Protein AF-A0A7S3Y6M9-F1 (afdb_monomer_lite)

Structure (mmCIF, N/CA/C/O backbone):
data_AF-A0A7S3Y6M9-F1
#
_entry.id   AF-A0A7S3Y6M9-F1
#
loop_
_atom_site.group_PDB
_atom_site.id
_atom_site.type_symbol
_atom_site.label_atom_id
_atom_site.label_alt_id
_atom_site.label_comp_id
_atom_site.label_asym_id
_atom_site.label_entity_id
_atom_site.label_seq_id
_atom_site.pdbx_PDB_ins_code
_atom_site.Cartn_x
_atom_site.Cartn_y
_atom_site.Cartn_z
_atom_site.occupancy
_atom_site.B_iso_or_equiv
_atom_site.auth_seq_id
_atom_site.auth_comp_id
_atom_site.auth_asym_id
_atom_site.auth_atom_id
_atom_site.pdbx_PDB_model_num
ATOM 1 N N . MET A 1 1 ? 12.010 17.326 -35.005 1.00 45.06 1 MET A N 1
ATOM 2 C CA . MET A 1 1 ? 12.653 18.635 -34.754 1.00 45.06 1 MET A CA 1
ATOM 3 C C . MET A 1 1 ? 14.139 18.377 -34.538 1.00 45.06 1 MET A C 1
ATOM 5 O O . MET A 1 1 ? 14.438 17.419 -33.839 1.00 45.06 1 MET A O 1
ATOM 9 N N . ASN A 1 2 ? 15.043 19.103 -35.203 1.00 47.28 2 ASN A N 1
ATOM 10 C CA . ASN A 1 2 ? 16.482 18.792 -35.213 1.00 47.28 2 ASN A CA 1
ATOM 11 C C . ASN A 1 2 ? 17.254 19.880 -34.441 1.00 47.28 2 ASN A C 1
ATOM 13 O O . ASN A 1 2 ? 17.170 21.046 -34.828 1.00 47.28 2 ASN A O 1
ATOM 17 N N . ILE A 1 3 ? 17.939 19.515 -33.352 1.00 54.50 3 ILE A N 1
ATOM 18 C CA . ILE A 1 3 ? 18.780 20.424 -32.548 1.00 54.50 3 ILE A CA 1
ATOM 19 C C . ILE A 1 3 ? 20.185 20.397 -33.162 1.00 54.50 3 ILE A C 1
ATOM 21 O O . ILE A 1 3 ? 20.736 19.317 -33.368 1.00 54.50 3 ILE A O 1
ATOM 25 N N . LYS A 1 4 ? 20.739 21.560 -33.519 1.00 52.56 4 LYS A N 1
ATOM 26 C CA . LYS A 1 4 ? 22.079 21.661 -34.126 1.00 52.56 4 LYS A CA 1
ATOM 27 C C . LYS A 1 4 ? 23.159 21.527 -33.041 1.00 52.56 4 LYS A C 1
ATOM 29 O O . LYS A 1 4 ? 22.960 22.018 -31.938 1.00 52.56 4 LYS A O 1
ATOM 34 N N . ASP A 1 5 ? 24.273 20.869 -33.371 1.00 60.62 5 ASP A N 1
ATOM 35 C CA . ASP A 1 5 ? 25.485 20.743 -32.536 1.00 60.62 5 ASP A CA 1
ATOM 36 C C . ASP A 1 5 ? 25.308 20.043 -31.167 1.00 60.62 5 ASP A C 1
ATOM 38 O O . ASP A 1 5 ? 26.038 20.323 -30.218 1.00 60.62 5 ASP A O 1
ATOM 42 N N . ALA A 1 6 ? 24.349 19.117 -31.053 1.00 58.84 6 ALA A N 1
ATOM 43 C CA . ALA A 1 6 ? 24.121 18.327 -29.840 1.00 58.84 6 ALA A CA 1
ATOM 44 C C . ALA A 1 6 ? 24.931 17.017 -29.838 1.00 58.84 6 ALA A C 1
ATOM 46 O O . ALA A 1 6 ? 24.985 16.318 -30.851 1.00 58.84 6 ALA A O 1
ATOM 47 N N . GLU A 1 7 ? 25.503 16.646 -28.688 1.00 61.22 7 GLU A N 1
ATOM 48 C CA . GLU A 1 7 ? 26.075 15.307 -28.495 1.00 61.22 7 GLU A CA 1
ATOM 49 C C . GLU A 1 7 ? 24.950 14.283 -28.263 1.00 61.22 7 GLU A C 1
ATOM 51 O O . GLU A 1 7 ? 24.027 14.504 -27.468 1.00 61.22 7 GLU A O 1
ATOM 56 N N . ASP A 1 8 ? 25.016 13.148 -28.961 1.00 57.03 8 ASP A N 1
ATOM 57 C CA . ASP A 1 8 ? 24.064 12.054 -28.782 1.00 57.03 8 ASP A CA 1
ATOM 58 C C . ASP A 1 8 ? 24.411 11.270 -27.511 1.00 57.03 8 ASP A C 1
ATOM 60 O O . ASP A 1 8 ? 25.454 10.619 -27.413 1.00 57.03 8 ASP A O 1
ATOM 64 N N . ALA A 1 9 ? 23.508 11.299 -26.532 1.00 54.50 9 ALA A N 1
ATOM 65 C CA . ALA A 1 9 ? 23.639 10.524 -25.308 1.00 54.50 9 ALA A CA 1
ATOM 66 C C . ALA A 1 9 ? 22.677 9.333 -25.352 1.00 54.50 9 ALA A C 1
ATOM 68 O O . ALA A 1 9 ? 21.455 9.483 -25.437 1.00 54.50 9 ALA A O 1
ATOM 69 N N . THR A 1 10 ? 23.221 8.119 -25.260 1.00 52.16 10 THR A N 1
ATOM 70 C CA . THR A 1 10 ? 22.390 6.919 -25.120 1.00 52.16 10 THR A CA 1
ATOM 71 C C . THR A 1 10 ? 21.986 6.767 -23.654 1.00 52.16 10 THR A C 1
ATOM 73 O O . THR A 1 10 ? 22.845 6.708 -22.770 1.00 52.16 10 THR A O 1
ATOM 76 N N . LEU A 1 11 ? 20.682 6.668 -23.385 1.00 50.72 11 LEU A N 1
ATOM 77 C CA . LEU A 1 11 ? 20.145 6.363 -22.055 1.00 50.72 11 LEU A CA 1
ATOM 78 C C . LEU A 1 11 ? 20.497 4.917 -21.682 1.00 50.72 11 LEU A C 1
ATOM 80 O O . LEU A 1 11 ? 19.723 3.991 -21.901 1.00 50.72 11 LEU A O 1
ATOM 84 N N . THR A 1 12 ? 21.705 4.699 -21.168 1.00 43.59 12 THR A N 1
ATOM 85 C CA . THR A 1 12 ? 22.232 3.347 -20.928 1.00 43.59 12 THR A CA 1
ATOM 86 C C . THR A 1 12 ? 22.029 2.836 -19.506 1.00 43.59 12 THR A C 1
ATOM 88 O O . THR A 1 12 ? 22.311 1.664 -19.277 1.00 43.59 12 THR A O 1
ATOM 91 N N . LYS A 1 13 ? 21.565 3.651 -18.539 1.00 36.22 13 LYS A N 1
ATOM 92 C CA . LYS A 1 13 ? 21.596 3.238 -17.116 1.00 36.22 13 LYS A CA 1
ATOM 93 C C . LYS A 1 13 ? 20.418 3.591 -16.208 1.00 36.22 13 LYS A C 1
ATOM 95 O O . LYS A 1 13 ? 20.479 3.289 -15.020 1.00 36.22 13 LYS A O 1
ATOM 100 N N . SER A 1 14 ? 19.322 4.138 -16.713 1.00 42.53 14 SER A N 1
ATOM 101 C CA . SER A 1 14 ? 18.087 4.216 -15.922 1.00 42.53 14 SER A CA 1
ATOM 102 C C . SER A 1 14 ? 16.939 4.621 -16.825 1.00 42.53 14 SER A C 1
ATOM 104 O O . SER A 1 14 ? 16.975 5.715 -17.381 1.00 42.53 14 SER A O 1
ATOM 106 N N . PHE A 1 15 ? 15.952 3.733 -16.943 1.00 41.56 15 PHE A N 1
ATOM 107 C CA . PHE A 1 15 ? 14.751 3.862 -17.768 1.00 41.56 15 PHE A CA 1
ATOM 108 C C . PHE A 1 15 ? 15.046 3.901 -19.275 1.00 41.56 15 PHE A C 1
ATOM 110 O O . PHE A 1 15 ? 15.309 4.948 -19.868 1.00 41.56 15 PHE A O 1
ATOM 117 N N . ARG A 1 16 ? 14.960 2.729 -19.922 1.00 50.66 16 ARG A N 1
ATOM 118 C CA . ARG A 1 16 ? 14.868 2.624 -21.384 1.00 50.66 16 ARG A CA 1
ATOM 119 C C . ARG A 1 16 ? 13.500 3.119 -21.827 1.00 50.66 16 ARG A C 1
ATOM 121 O O . ARG A 1 16 ? 12.568 2.369 -22.091 1.00 50.66 16 ARG A O 1
ATOM 128 N N . PHE A 1 17 ? 13.392 4.431 -21.879 1.00 56.56 17 PHE A N 1
ATOM 129 C CA . PHE A 1 17 ? 12.306 5.121 -22.529 1.00 56.56 17 PHE A CA 1
ATOM 130 C C . PHE A 1 17 ? 12.280 4.720 -24.008 1.00 56.56 17 PHE A C 1
ATOM 132 O O . PHE A 1 17 ? 13.259 4.907 -24.734 1.00 56.56 17 PHE A O 1
ATOM 139 N N . GLY A 1 18 ? 11.162 4.138 -24.450 1.00 56.25 18 GLY A N 1
ATOM 140 C CA . GLY A 1 18 ? 10.931 3.861 -25.866 1.00 56.25 18 GLY A CA 1
ATOM 141 C C . GLY A 1 18 ? 10.940 5.153 -26.704 1.00 56.25 18 GLY A C 1
ATOM 142 O O . GLY A 1 18 ? 10.919 6.257 -26.146 1.00 56.25 18 GLY A O 1
ATOM 143 N N . PRO A 1 19 ? 10.920 5.052 -28.047 1.00 59.00 19 PRO A N 1
ATOM 144 C CA . PRO A 1 19 ? 11.025 6.206 -28.950 1.00 59.00 19 PRO A CA 1
ATOM 145 C C . PRO A 1 19 ? 10.044 7.349 -28.636 1.00 59.00 19 PRO A C 1
ATOM 147 O O . PRO A 1 19 ? 10.383 8.524 -28.781 1.00 59.00 19 PRO A O 1
ATOM 150 N N . ASN A 1 20 ? 8.852 7.015 -28.137 1.00 56.84 20 ASN A N 1
ATOM 151 C CA . ASN A 1 20 ? 7.814 7.982 -27.779 1.00 56.84 20 ASN A CA 1
ATOM 152 C C . ASN A 1 20 ? 8.203 8.843 -26.572 1.00 56.84 20 ASN A C 1
ATOM 154 O O . ASN A 1 20 ? 8.070 10.064 -26.617 1.00 56.84 20 ASN A O 1
ATOM 158 N N . ILE A 1 21 ? 8.739 8.236 -25.513 1.00 63.91 21 ILE A N 1
ATOM 159 C CA . ILE A 1 21 ? 9.139 8.985 -24.319 1.00 63.91 21 ILE A CA 1
ATOM 160 C C . ILE A 1 21 ? 10.426 9.776 -24.579 1.00 63.91 21 ILE A C 1
ATOM 162 O O . ILE A 1 21 ? 10.527 10.926 -24.159 1.00 63.91 21 ILE A O 1
ATOM 166 N N . ALA A 1 22 ? 11.362 9.229 -25.365 1.00 65.56 22 ALA A N 1
ATOM 167 C CA . ALA A 1 22 ? 12.515 9.994 -25.843 1.00 65.56 22 ALA A CA 1
ATOM 168 C C . ALA A 1 22 ? 12.083 11.236 -26.646 1.00 65.56 22 ALA A C 1
ATOM 170 O O . ALA A 1 22 ? 12.681 12.301 -26.514 1.00 65.56 22 ALA A O 1
ATOM 171 N N . THR A 1 23 ? 11.011 11.134 -27.439 1.00 61.44 23 THR A N 1
ATOM 172 C CA . THR A 1 23 ? 10.455 12.272 -28.188 1.00 61.44 23 THR A CA 1
ATOM 173 C C . THR A 1 23 ? 9.910 13.354 -27.255 1.00 61.44 23 THR A C 1
ATOM 175 O O . THR A 1 23 ? 10.297 14.511 -27.396 1.00 61.44 23 THR A O 1
ATOM 178 N N . VAL A 1 24 ? 9.088 12.989 -26.265 1.00 66.06 24 VAL A N 1
ATOM 179 C CA . VAL A 1 24 ? 8.551 13.941 -25.272 1.00 66.06 24 VAL A CA 1
ATOM 180 C C . VAL A 1 24 ? 9.677 14.602 -24.472 1.00 66.06 24 VAL A C 1
ATOM 182 O O . VAL A 1 24 ? 9.696 15.823 -24.309 1.00 66.06 24 VAL A O 1
ATOM 185 N N . ALA A 1 25 ? 10.660 13.820 -24.025 1.00 65.12 25 ALA A N 1
ATOM 186 C CA . ALA A 1 25 ? 11.808 14.338 -23.292 1.00 65.12 25 ALA A CA 1
ATOM 187 C C . ALA A 1 25 ? 12.645 15.312 -24.142 1.00 65.12 25 ALA A C 1
ATOM 189 O O . ALA A 1 25 ? 13.045 16.365 -23.648 1.00 65.12 25 ALA A O 1
ATOM 190 N N . ASN A 1 26 ? 12.842 15.030 -25.436 1.00 67.00 26 ASN A N 1
ATOM 191 C CA . ASN A 1 26 ? 13.505 15.958 -26.357 1.00 67.00 26 ASN A CA 1
ATOM 192 C C . ASN A 1 26 ? 12.719 17.266 -26.552 1.00 67.00 26 ASN A C 1
ATOM 194 O O . ASN A 1 26 ? 13.333 18.321 -26.683 1.00 67.00 26 ASN A O 1
ATOM 198 N N . THR A 1 27 ? 11.383 17.240 -26.530 1.00 67.88 27 THR A N 1
ATOM 199 C CA . THR A 1 27 ? 10.571 18.470 -26.561 1.00 67.88 27 THR A CA 1
ATOM 200 C C . THR A 1 27 ? 10.814 19.332 -25.322 1.00 67.88 27 THR A C 1
ATOM 202 O O . THR A 1 27 ? 10.989 20.544 -25.442 1.00 67.88 27 THR A O 1
ATOM 205 N N . LEU A 1 28 ? 10.890 18.721 -24.136 1.00 67.50 28 LEU A N 1
ATOM 206 C CA . LEU A 1 28 ? 11.203 19.433 -22.893 1.00 67.50 28 LEU A CA 1
ATOM 207 C C . LEU A 1 28 ? 12.639 19.983 -22.887 1.00 67.50 28 LEU A C 1
ATOM 209 O O . LEU A 1 28 ? 12.863 21.113 -22.456 1.00 67.50 28 LEU A O 1
ATOM 213 N N . LEU A 1 29 ? 13.608 19.224 -23.411 1.00 67.00 29 LEU A N 1
ATOM 214 C CA . LEU A 1 29 ? 14.994 19.680 -23.567 1.00 67.00 29 LEU A CA 1
ATOM 215 C C . LEU A 1 29 ? 15.109 20.851 -24.553 1.00 67.00 29 LEU A C 1
ATOM 217 O O . LEU A 1 29 ? 15.849 21.794 -24.288 1.00 67.00 29 LEU A O 1
ATOM 221 N N . PHE A 1 30 ? 14.330 20.844 -25.635 1.00 66.56 30 PHE A N 1
ATOM 222 C CA . PHE A 1 30 ? 14.268 21.960 -26.579 1.00 66.56 30 PHE A CA 1
ATOM 223 C C . PHE A 1 30 ? 13.696 23.239 -25.944 1.00 66.56 30 PHE A C 1
ATOM 225 O O . PHE A 1 30 ? 14.204 24.334 -26.171 1.00 66.56 30 PHE A O 1
ATOM 232 N N . LEU A 1 31 ? 12.660 23.126 -25.109 1.00 62.47 31 LEU A N 1
ATOM 233 C CA . LEU A 1 31 ? 12.147 24.279 -24.359 1.00 62.47 31 LEU A CA 1
ATOM 234 C C . LEU A 1 31 ? 13.192 24.809 -23.365 1.00 62.47 31 LEU A C 1
ATOM 236 O O . LEU A 1 31 ? 13.320 26.019 -23.181 1.00 62.47 31 LEU A O 1
ATOM 240 N N . LYS A 1 32 ? 13.978 23.907 -22.769 1.00 63.81 32 LYS A N 1
ATOM 241 C CA . LYS A 1 32 ? 15.059 24.237 -21.835 1.00 63.81 32 LYS A CA 1
ATOM 242 C C . LYS A 1 32 ? 16.236 24.953 -22.509 1.00 63.81 32 LYS A C 1
ATOM 244 O O . LYS A 1 32 ? 16.780 25.872 -21.906 1.00 63.81 32 LYS A O 1
ATOM 249 N N . GLU A 1 33 ? 16.566 24.618 -23.758 1.00 62.53 33 GLU A N 1
ATOM 250 C CA . GLU A 1 33 ? 17.552 25.337 -24.590 1.00 62.53 33 GLU A CA 1
ATOM 251 C C . GLU A 1 33 ? 17.228 26.833 -24.732 1.00 62.53 33 GLU A C 1
ATOM 253 O O . GLU A 1 33 ? 18.121 27.668 -24.846 1.00 62.53 33 GLU A O 1
ATOM 258 N N . LYS A 1 34 ? 15.939 27.191 -24.728 1.00 64.56 34 LYS A N 1
ATOM 259 C CA . LYS A 1 34 ? 15.474 28.578 -24.876 1.00 64.56 34 LYS A CA 1
ATOM 260 C C . LYS A 1 34 ? 15.385 29.343 -23.551 1.00 64.56 34 LYS A C 1
ATOM 262 O O . LYS A 1 34 ? 14.970 30.500 -23.551 1.00 64.56 34 LYS A O 1
ATOM 267 N N . SER A 1 35 ? 15.777 28.725 -22.437 1.00 60.62 35 SER A N 1
ATOM 268 C CA . SER A 1 35 ? 15.840 29.358 -21.118 1.00 60.62 35 SER A CA 1
ATOM 269 C C . SER A 1 35 ? 17.212 30.016 -20.890 1.00 60.62 35 SER A C 1
ATOM 271 O O . SER A 1 35 ? 18.227 29.447 -21.292 1.00 60.62 35 SER A O 1
ATOM 273 N N . PRO A 1 36 ? 17.293 31.192 -20.238 1.00 53.22 36 PRO A N 1
ATOM 274 C CA . PRO A 1 36 ? 18.562 31.858 -19.952 1.00 53.22 36 PRO A CA 1
ATOM 275 C C . PRO A 1 36 ? 19.353 31.101 -18.870 1.00 53.22 36 PRO A C 1
ATOM 277 O O . PRO A 1 36 ? 19.254 31.398 -17.681 1.00 53.22 36 PRO A O 1
ATOM 280 N N . GLN A 1 37 ? 20.153 30.114 -19.275 1.00 59.88 37 GLN A N 1
ATOM 281 C CA . GLN A 1 37 ? 21.123 29.426 -18.417 1.00 59.88 37 GLN A CA 1
ATOM 282 C C . GLN A 1 37 ? 22.542 29.618 -18.950 1.00 59.88 37 GLN A C 1
ATOM 284 O O . GLN A 1 37 ? 22.758 29.670 -20.158 1.00 59.88 37 GLN A O 1
ATOM 289 N N . LYS A 1 38 ? 23.515 29.733 -18.039 1.00 54.62 38 LYS A N 1
ATOM 290 C CA . LYS A 1 38 ?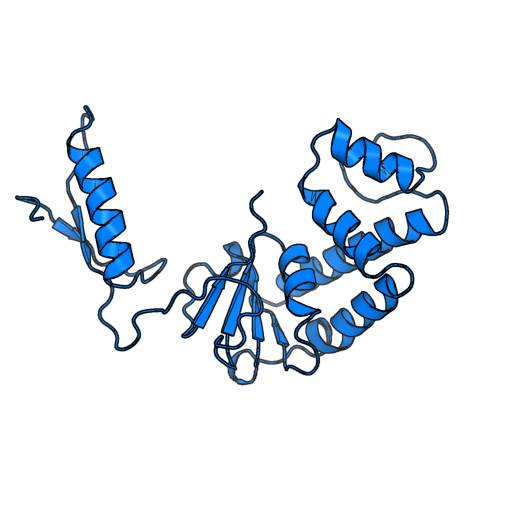 24.894 30.107 -18.381 1.00 54.62 38 LYS A CA 1
ATOM 291 C C . LYS A 1 38 ? 25.761 28.955 -18.906 1.00 54.62 38 LYS A C 1
ATOM 293 O O . LYS A 1 38 ? 26.724 29.244 -19.597 1.00 54.62 38 LYS A O 1
ATOM 298 N N . ASP A 1 39 ? 25.395 27.691 -18.661 1.00 63.09 39 ASP A N 1
ATOM 299 C CA . ASP A 1 39 ? 26.298 26.544 -18.894 1.00 63.09 39 ASP A CA 1
ATOM 300 C C . ASP A 1 39 ? 25.594 25.256 -19.379 1.00 63.09 39 ASP A C 1
ATOM 302 O O . ASP A 1 39 ? 26.050 24.140 -19.116 1.00 63.09 39 ASP A O 1
ATOM 306 N N . TRP A 1 40 ? 24.456 25.364 -20.071 1.00 59.09 40 TRP A N 1
ATOM 307 C CA . TRP A 1 40 ? 23.764 24.176 -20.584 1.00 59.09 40 TRP A CA 1
ATOM 308 C C . TRP A 1 40 ? 24.338 23.725 -21.933 1.00 59.09 40 TRP A C 1
ATOM 310 O O . TRP A 1 40 ? 24.388 24.502 -22.884 1.00 59.09 40 TRP A O 1
ATOM 320 N N . LYS A 1 41 ? 24.736 22.450 -22.026 1.00 65.25 41 LYS A N 1
ATOM 321 C CA . LYS A 1 41 ? 25.132 21.811 -23.287 1.00 65.25 41 LYS A CA 1
ATOM 322 C C . LYS A 1 41 ? 23.959 21.006 -23.852 1.00 65.25 41 LYS A C 1
ATOM 324 O O . LYS A 1 41 ? 23.448 20.141 -23.132 1.00 65.25 41 LYS A O 1
ATOM 329 N N . PRO A 1 42 ? 23.532 21.255 -25.101 1.00 61.72 42 PRO A N 1
ATOM 330 C CA . PRO A 1 42 ? 22.465 20.486 -25.715 1.00 61.72 42 PRO A CA 1
ATOM 331 C C . PRO A 1 42 ? 22.899 19.034 -25.913 1.00 61.72 42 PRO A C 1
ATOM 333 O O . PRO A 1 42 ? 23.984 18.751 -26.416 1.00 61.72 42 PRO A O 1
ATOM 336 N N . TYR A 1 43 ? 22.024 18.112 -25.532 1.00 61.66 43 TYR A N 1
ATOM 337 C CA . TYR A 1 43 ? 22.162 16.694 -25.837 1.00 61.66 43 TYR A CA 1
ATOM 338 C C . TYR A 1 43 ? 20.820 16.146 -26.297 1.00 61.66 43 TYR A C 1
ATOM 340 O O . TYR A 1 43 ? 19.756 16.608 -25.873 1.00 61.66 43 TYR A O 1
ATOM 348 N N . ARG A 1 44 ? 20.876 15.154 -27.181 1.00 61.78 44 ARG A N 1
ATOM 349 C CA . ARG A 1 44 ? 19.692 14.492 -27.720 1.00 61.78 44 ARG A CA 1
ATOM 350 C C . ARG A 1 44 ? 19.518 13.135 -27.062 1.00 61.78 44 ARG A C 1
ATOM 352 O O . ARG A 1 44 ? 20.461 12.356 -26.946 1.00 61.78 44 ARG A O 1
ATOM 359 N N . LEU A 1 45 ? 18.282 12.841 -26.673 1.00 59.38 45 LEU A N 1
ATOM 360 C CA . LEU A 1 45 ? 17.908 11.530 -26.165 1.00 59.38 45 LEU A CA 1
ATOM 361 C C . LEU A 1 45 ? 17.453 10.637 -27.317 1.00 59.38 45 LEU A C 1
ATOM 363 O O . LEU A 1 45 ? 16.540 10.985 -28.071 1.00 59.38 45 LEU A O 1
ATOM 367 N N . ILE A 1 46 ? 18.069 9.466 -27.433 1.00 58.72 46 ILE A N 1
ATOM 368 C CA . ILE A 1 46 ? 17.656 8.416 -28.364 1.00 58.72 46 ILE A CA 1
ATOM 369 C C . ILE A 1 46 ? 17.079 7.267 -27.536 1.00 58.72 46 ILE A C 1
ATOM 371 O O . ILE A 1 46 ? 17.743 6.738 -26.645 1.00 58.72 46 ILE A O 1
ATOM 375 N N . GLY A 1 47 ? 15.821 6.909 -27.809 1.00 55.91 47 GLY A N 1
ATOM 376 C CA . GLY A 1 47 ? 15.180 5.759 -27.171 1.00 55.91 47 GLY A CA 1
ATOM 377 C C . GLY A 1 47 ? 15.851 4.458 -27.611 1.00 55.91 47 GLY A C 1
ATOM 378 O O . GLY A 1 47 ? 16.179 4.299 -28.787 1.00 55.91 47 GLY A O 1
ATOM 379 N N . GLY A 1 48 ? 16.060 3.528 -26.678 1.00 54.91 48 GLY A N 1
ATOM 380 C CA . GLY A 1 48 ? 16.677 2.233 -26.972 1.00 54.91 48 GLY A CA 1
ATOM 381 C C . GLY A 1 48 ? 15.792 1.406 -27.908 1.00 54.91 48 GLY A C 1
ATOM 382 O O . GLY A 1 48 ? 14.731 0.944 -27.503 1.00 54.91 48 GLY A O 1
ATOM 383 N N . GLY A 1 49 ? 16.216 1.236 -29.162 1.00 45.06 49 GLY A N 1
ATOM 384 C CA . GLY A 1 49 ? 15.469 0.563 -30.233 1.00 45.06 49 GLY A CA 1
ATOM 385 C C . GLY A 1 49 ? 15.471 -0.968 -30.172 1.00 45.06 49 GLY A C 1
ATOM 386 O O . GLY A 1 49 ? 15.675 -1.613 -31.196 1.00 45.06 49 GLY A O 1
ATOM 387 N N . GLY A 1 50 ? 15.268 -1.562 -28.995 1.00 49.03 50 GLY A N 1
ATOM 388 C CA . GLY A 1 50 ? 14.972 -2.993 -28.893 1.00 49.03 50 GLY A CA 1
ATOM 389 C C . GLY A 1 50 ? 13.549 -3.290 -29.376 1.00 49.03 50 GLY A C 1
ATOM 390 O O . GLY A 1 50 ? 12.656 -2.454 -29.228 1.00 49.03 50 GLY A O 1
ATOM 391 N N . ALA A 1 51 ? 13.323 -4.471 -29.958 1.00 42.62 51 ALA A N 1
ATOM 392 C CA . ALA A 1 51 ? 11.995 -4.962 -30.324 1.00 42.62 51 ALA A CA 1
ATOM 393 C C . ALA A 1 51 ? 11.135 -5.144 -29.060 1.00 42.62 51 ALA A C 1
ATOM 395 O O . ALA A 1 51 ? 11.113 -6.203 -28.448 1.00 42.62 51 ALA A O 1
ATOM 396 N N . GLY A 1 52 ? 10.487 -4.066 -28.633 1.00 46.06 52 GLY A N 1
ATOM 397 C CA . GLY A 1 52 ? 9.810 -3.993 -27.344 1.00 46.06 52 GLY A CA 1
ATOM 398 C C . GLY A 1 52 ? 9.562 -2.543 -26.964 1.00 46.06 52 GLY A C 1
ATOM 399 O O . GLY A 1 52 ? 9.992 -2.085 -25.912 1.00 46.06 52 GLY A O 1
ATOM 400 N N . ALA A 1 53 ? 8.915 -1.777 -27.848 1.00 45.66 53 ALA A N 1
ATOM 401 C CA . ALA A 1 53 ? 8.378 -0.485 -27.449 1.00 45.66 53 ALA A CA 1
ATOM 402 C C . ALA A 1 53 ? 7.370 -0.743 -26.319 1.00 45.66 53 ALA A C 1
ATOM 404 O O . ALA A 1 53 ? 6.294 -1.288 -26.573 1.00 45.66 53 ALA A O 1
ATOM 405 N N . GLY A 1 54 ? 7.750 -0.417 -25.079 1.00 46.06 54 GLY A N 1
ATOM 406 C CA . GLY A 1 54 ? 6.893 -0.592 -23.910 1.00 46.06 54 GLY A CA 1
ATOM 407 C C . GLY A 1 54 ? 5.517 0.017 -24.177 1.00 46.06 54 GLY A C 1
ATOM 408 O O . GLY A 1 54 ? 5.410 1.189 -24.549 1.00 46.06 54 GLY A O 1
ATOM 409 N N . ARG A 1 55 ? 4.465 -0.798 -24.061 1.00 45.31 55 ARG A N 1
ATOM 410 C CA . ARG A 1 55 ? 3.079 -0.331 -24.155 1.00 45.31 55 ARG A CA 1
ATOM 411 C C . ARG A 1 55 ? 2.659 0.180 -22.785 1.00 45.31 55 ARG A C 1
ATOM 413 O O . ARG A 1 55 ? 2.797 -0.537 -21.800 1.00 45.31 55 ARG A O 1
ATOM 420 N N . LEU A 1 56 ? 2.144 1.404 -22.745 1.00 42.34 56 LEU A N 1
ATOM 421 C CA . LEU A 1 56 ? 1.499 1.958 -21.561 1.00 42.34 56 LEU A CA 1
ATOM 422 C C . LEU A 1 56 ? 0.052 1.459 -21.526 1.00 42.34 56 LEU A C 1
ATOM 424 O O . LEU A 1 56 ? -0.698 1.685 -22.477 1.00 42.34 56 LEU A O 1
ATOM 428 N N . PHE A 1 57 ? -0.323 0.780 -20.446 1.00 49.34 57 PHE A N 1
ATOM 429 C CA . PHE A 1 57 ? -1.716 0.474 -20.127 1.00 49.34 57 PHE A CA 1
ATOM 430 C C . PHE A 1 57 ? -2.203 1.501 -19.102 1.00 49.34 57 PHE A C 1
ATOM 432 O O . PHE A 1 57 ? -1.447 1.904 -18.223 1.00 49.34 57 PHE A O 1
ATOM 439 N N . ALA A 1 58 ? -3.432 1.987 -19.276 1.00 41.84 58 ALA A N 1
ATOM 440 C CA . ALA A 1 58 ? -3.908 3.206 -18.623 1.00 41.84 58 ALA A CA 1
ATOM 441 C C . ALA A 1 58 ? -4.341 3.027 -17.156 1.00 41.84 58 ALA A C 1
ATOM 443 O O . ALA A 1 58 ? -4.549 4.032 -16.486 1.00 41.84 58 ALA A O 1
ATOM 444 N N . SER A 1 59 ? -4.494 1.798 -16.647 1.00 48.34 59 SER A N 1
ATOM 445 C CA . SER A 1 59 ? -4.848 1.591 -15.239 1.00 48.34 59 SER A CA 1
ATOM 446 C C . SER A 1 59 ? -4.490 0.206 -14.716 1.00 48.34 59 SER A C 1
ATOM 448 O O . SER A 1 59 ? -4.431 -0.774 -15.470 1.00 48.34 59 SER A O 1
ATOM 450 N N . ALA A 1 60 ? -4.376 0.126 -13.390 1.00 50.59 60 ALA A N 1
ATOM 451 C CA . ALA A 1 60 ? -4.415 -1.136 -12.682 1.00 50.59 60 ALA A CA 1
ATOM 452 C C . ALA A 1 60 ? -5.722 -1.880 -12.941 1.00 50.59 60 ALA A C 1
ATOM 454 O O . ALA A 1 60 ? -6.810 -1.317 -12.825 1.00 50.59 60 ALA A O 1
ATOM 455 N N . GLY A 1 61 ? -5.601 -3.140 -13.361 1.00 52.91 61 GLY A N 1
ATOM 456 C CA . GLY A 1 61 ? -6.745 -3.999 -13.664 1.00 52.91 61 GLY A CA 1
ATOM 457 C C . GLY A 1 61 ? -7.319 -3.890 -15.083 1.00 52.91 61 GLY A C 1
ATOM 458 O O . GLY A 1 61 ? -8.403 -4.423 -15.308 1.00 52.91 61 GLY A O 1
ATOM 459 N N . ASP A 1 62 ? -6.632 -3.262 -16.052 1.00 56.56 62 ASP A N 1
ATOM 460 C CA . ASP A 1 62 ? -7.066 -3.309 -17.462 1.00 56.56 62 ASP A CA 1
ATOM 461 C C . ASP A 1 62 ? -7.178 -4.784 -17.922 1.00 56.56 62 ASP A C 1
ATOM 463 O O . ASP A 1 62 ? -6.191 -5.522 -17.850 1.00 56.56 62 ASP A O 1
ATOM 467 N N . PRO A 1 63 ? -8.338 -5.259 -18.413 1.00 57.72 63 PRO A N 1
ATOM 468 C CA . PRO A 1 63 ? -8.505 -6.642 -18.874 1.00 57.72 63 PRO A CA 1
ATOM 469 C C . PRO A 1 63 ? -7.636 -6.982 -20.095 1.00 57.72 63 PRO A C 1
ATOM 471 O O . PRO A 1 63 ? -7.453 -8.154 -20.419 1.00 57.72 63 PRO A O 1
ATOM 474 N N . ARG A 1 64 ? -7.083 -5.972 -20.776 1.00 59.44 64 ARG A N 1
ATOM 475 C CA . ARG A 1 64 ? -6.104 -6.128 -21.862 1.00 59.44 64 ARG A CA 1
ATOM 476 C C . ARG A 1 64 ? -4.667 -6.173 -21.348 1.00 59.44 64 ARG A C 1
ATOM 478 O O . ARG A 1 64 ? -3.753 -6.357 -22.155 1.00 59.44 64 ARG A O 1
ATOM 485 N N . ALA A 1 65 ? -4.456 -5.962 -20.047 1.00 61.09 65 ALA A N 1
ATOM 486 C CA . ALA A 1 65 ? -3.139 -6.035 -19.449 1.00 61.09 65 ALA A CA 1
ATOM 487 C C . ALA A 1 65 ? -2.575 -7.448 -19.645 1.00 61.09 65 ALA A C 1
ATOM 489 O O . ALA A 1 65 ? -3.289 -8.444 -19.483 1.00 61.09 65 ALA A O 1
ATOM 490 N N . PRO A 1 66 ? -1.287 -7.551 -19.981 1.00 67.94 66 PRO A N 1
ATOM 491 C CA . PRO A 1 66 ? -0.656 -8.830 -20.221 1.00 67.94 66 PRO A CA 1
ATOM 492 C C . PRO A 1 66 ? -0.718 -9.718 -18.966 1.00 67.94 66 PRO A C 1
ATOM 494 O O . PRO A 1 66 ? -0.774 -9.212 -17.834 1.00 67.94 66 PRO A O 1
ATOM 497 N N . PRO A 1 67 ? -0.726 -11.051 -19.158 1.00 71.44 67 PRO A N 1
ATOM 498 C CA . PRO A 1 67 ? -0.851 -12.006 -18.063 1.00 71.44 67 PRO A CA 1
ATOM 499 C C . PRO A 1 67 ? 0.310 -11.883 -17.074 1.00 71.44 67 PRO A C 1
ATOM 501 O O . PRO A 1 67 ? 0.069 -11.928 -15.872 1.00 71.44 67 PRO A O 1
ATOM 504 N N . ARG A 1 68 ? 1.525 -11.641 -17.589 1.00 83.69 68 ARG A N 1
ATOM 505 C CA . ARG A 1 68 ? 2.726 -11.329 -16.810 1.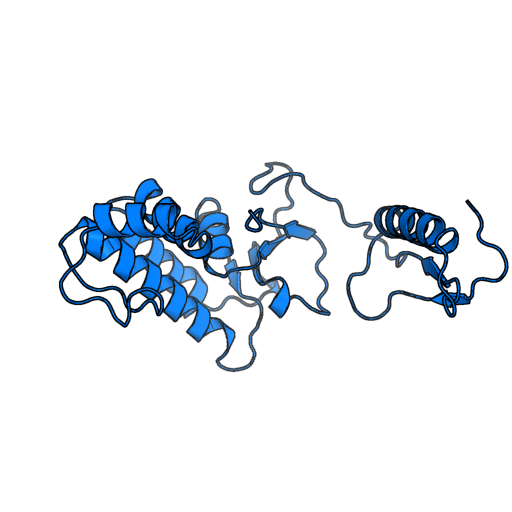00 83.69 68 ARG A CA 1
ATOM 506 C C . ARG A 1 68 ? 3.010 -9.837 -16.841 1.00 83.69 68 ARG A C 1
ATOM 508 O O . ARG A 1 68 ? 3.121 -9.264 -17.927 1.00 83.69 68 ARG A O 1
ATOM 515 N N . ARG A 1 69 ? 3.140 -9.217 -15.670 1.00 86.00 69 ARG A N 1
ATOM 516 C CA . ARG A 1 69 ? 3.478 -7.792 -15.555 1.00 86.00 69 ARG A CA 1
ATOM 517 C C . ARG A 1 69 ? 4.142 -7.452 -14.228 1.00 86.00 69 ARG A C 1
ATOM 519 O O . ARG A 1 69 ? 4.025 -8.192 -13.254 1.00 86.00 69 ARG A O 1
ATOM 526 N N . THR A 1 70 ? 4.779 -6.291 -14.195 1.00 87.69 70 THR A N 1
ATOM 527 C CA . THR A 1 70 ? 5.385 -5.717 -12.995 1.00 87.69 70 THR A CA 1
ATOM 528 C C . THR A 1 70 ? 4.586 -4.505 -12.538 1.00 87.69 70 THR A C 1
ATOM 530 O O . THR A 1 70 ? 4.411 -3.567 -13.314 1.00 87.69 70 THR A O 1
ATOM 533 N N . LEU A 1 71 ? 4.125 -4.508 -11.286 1.00 88.44 71 LEU A N 1
ATOM 534 C CA . LEU A 1 71 ? 3.535 -3.337 -10.642 1.00 88.44 71 LEU A CA 1
ATOM 535 C C . LEU A 1 71 ? 4.626 -2.509 -9.976 1.00 88.44 71 LEU A C 1
ATOM 537 O O . LEU A 1 71 ? 5.430 -3.037 -9.199 1.00 88.44 71 LEU A O 1
ATOM 541 N N . LEU A 1 72 ? 4.617 -1.211 -10.259 1.00 87.88 72 LEU A N 1
ATOM 542 C CA . LEU A 1 72 ? 5.462 -0.218 -9.619 1.00 87.88 72 LEU A CA 1
ATOM 543 C C . LEU A 1 72 ? 4.620 0.733 -8.784 1.00 87.88 72 LEU A C 1
ATOM 545 O O . LEU A 1 72 ? 3.682 1.321 -9.301 1.00 87.88 72 LEU A O 1
ATOM 549 N N . ALA A 1 73 ? 4.999 0.931 -7.528 1.00 86.88 73 ALA A N 1
ATOM 550 C CA . ALA A 1 73 ? 4.418 1.967 -6.675 1.00 86.88 73 ALA A CA 1
ATOM 551 C C . ALA A 1 73 ? 5.510 2.653 -5.845 1.00 86.88 73 ALA A C 1
ATOM 553 O O . ALA A 1 73 ? 6.641 2.154 -5.746 1.00 86.88 73 ALA A O 1
ATOM 554 N N . PHE A 1 74 ? 5.208 3.789 -5.230 1.00 84.44 74 PHE A N 1
ATOM 555 C CA . PHE A 1 74 ? 6.123 4.432 -4.289 1.00 84.44 74 PHE A CA 1
ATOM 556 C C . PHE A 1 74 ? 6.212 3.669 -2.963 1.00 84.44 74 PHE A C 1
ATOM 558 O O . PHE A 1 74 ? 7.301 3.594 -2.381 1.00 84.44 74 PHE A O 1
ATOM 565 N N . THR A 1 75 ? 5.112 3.052 -2.520 1.00 87.38 75 THR A N 1
ATOM 566 C CA . THR A 1 75 ? 5.021 2.354 -1.228 1.00 87.38 75 THR A CA 1
ATOM 567 C C . THR A 1 75 ? 4.677 0.865 -1.356 1.00 87.38 75 THR A C 1
ATOM 569 O O . THR A 1 75 ? 4.021 0.425 -2.298 1.00 87.38 75 THR A O 1
ATOM 572 N N . ASN A 1 76 ? 5.089 0.058 -0.370 1.00 91.31 76 ASN A N 1
ATOM 573 C CA . ASN A 1 76 ? 4.661 -1.345 -0.282 1.00 91.31 76 ASN A CA 1
ATOM 574 C C . ASN A 1 76 ? 3.150 -1.473 -0.045 1.00 91.31 76 ASN A C 1
ATOM 576 O O . ASN A 1 76 ? 2.541 -2.438 -0.493 1.00 91.31 76 ASN A O 1
ATOM 580 N N . LEU A 1 77 ? 2.543 -0.507 0.647 1.00 91.06 77 LEU A N 1
ATOM 581 C CA . LEU A 1 77 ? 1.114 -0.528 0.935 1.00 91.06 77 LEU A CA 1
ATOM 582 C C . LEU A 1 77 ? 0.268 -0.328 -0.329 1.00 91.06 77 LEU A C 1
ATOM 584 O O . LEU A 1 77 ? -0.717 -1.035 -0.522 1.00 91.06 77 LEU A O 1
ATOM 588 N N . ALA A 1 78 ? 0.694 0.555 -1.233 1.00 89.19 78 ALA A N 1
ATOM 589 C CA . ALA A 1 78 ? 0.066 0.686 -2.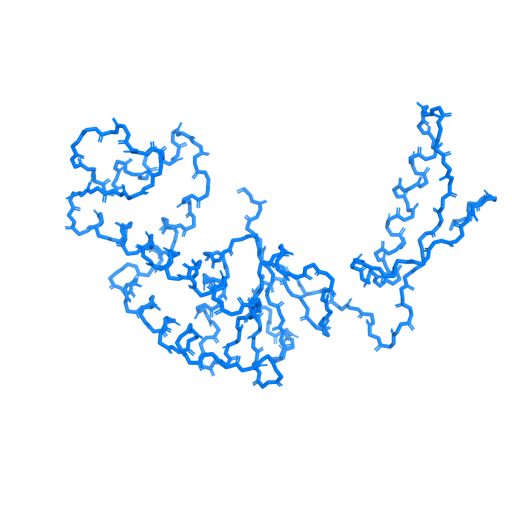544 1.00 89.19 78 ALA A CA 1
ATOM 590 C C . ALA A 1 78 ? 0.188 -0.605 -3.370 1.00 89.19 78 ALA A C 1
ATOM 592 O O . ALA A 1 78 ? -0.783 -1.050 -3.980 1.00 89.19 78 ALA A O 1
ATOM 593 N N . LEU A 1 79 ? 1.357 -1.261 -3.339 1.00 90.69 79 LEU A N 1
ATOM 594 C CA . LEU A 1 79 ? 1.548 -2.564 -3.988 1.00 90.69 79 LEU A CA 1
ATOM 595 C C . LEU A 1 79 ? 0.648 -3.648 -3.382 1.00 90.69 79 LEU A C 1
ATOM 597 O O . LEU A 1 79 ? 0.097 -4.447 -4.136 1.00 90.69 79 LEU A O 1
ATOM 601 N N . LEU A 1 80 ? 0.475 -3.667 -2.053 1.00 91.25 80 LEU A N 1
ATOM 602 C CA . LEU A 1 80 ? -0.475 -4.553 -1.376 1.00 91.25 80 LEU A CA 1
ATOM 603 C C . LEU A 1 80 ? -1.882 -4.325 -1.933 1.00 91.25 80 LEU A C 1
ATOM 605 O O . LEU A 1 80 ? -2.461 -5.237 -2.516 1.00 91.25 80 LEU A O 1
ATOM 609 N N . GLN A 1 81 ? -2.408 -3.102 -1.836 1.00 88.75 81 GLN A N 1
ATOM 610 C CA . GLN A 1 81 ? -3.761 -2.778 -2.300 1.00 88.75 81 GLN A CA 1
ATOM 611 C C . GLN A 1 81 ? -3.992 -3.106 -3.780 1.00 88.75 81 GLN A C 1
ATOM 613 O O . GLN A 1 81 ? -5.068 -3.593 -4.131 1.00 88.75 81 GLN A O 1
ATOM 618 N N . ALA A 1 82 ? -2.998 -2.865 -4.637 1.00 86.25 82 ALA A N 1
ATOM 619 C CA . ALA A 1 82 ? -3.080 -3.154 -6.066 1.00 86.25 82 ALA A CA 1
ATOM 620 C C . ALA A 1 82 ? -3.018 -4.658 -6.379 1.00 86.25 82 ALA A C 1
ATOM 622 O O . ALA A 1 82 ? -3.602 -5.105 -7.365 1.00 86.25 82 ALA A O 1
ATOM 623 N N . ALA A 1 83 ? -2.334 -5.449 -5.547 1.00 87.50 83 ALA A N 1
ATOM 624 C CA . ALA A 1 83 ? -2.194 -6.889 -5.732 1.00 87.50 83 ALA A CA 1
ATOM 625 C C . ALA A 1 83 ? -3.436 -7.680 -5.287 1.00 87.50 83 ALA A C 1
ATOM 627 O O . ALA A 1 83 ? -3.756 -8.701 -5.897 1.00 87.50 83 ALA A O 1
ATOM 628 N N . LEU A 1 84 ? -4.158 -7.210 -4.262 1.00 84.75 84 LEU A N 1
ATOM 629 C CA . LEU A 1 84 ? -5.287 -7.935 -3.660 1.00 84.75 84 LEU A CA 1
ATOM 630 C C . LEU A 1 84 ? -6.430 -8.291 -4.636 1.00 84.75 84 LEU A C 1
ATOM 632 O O . LEU A 1 84 ? -6.889 -9.433 -4.606 1.00 84.75 84 LEU A O 1
ATOM 636 N N . PRO A 1 85 ? -6.880 -7.404 -5.550 1.00 77.81 85 PRO A N 1
ATOM 637 C CA . PRO A 1 85 ? -7.913 -7.748 -6.532 1.00 77.81 85 PRO A CA 1
ATOM 638 C C . PRO A 1 85 ? -7.476 -8.809 -7.551 1.00 77.81 85 PRO A C 1
ATOM 640 O O . PRO A 1 85 ? -8.311 -9.359 -8.264 1.00 77.81 85 PRO A O 1
ATOM 643 N N . VAL A 1 86 ? -6.172 -9.082 -7.663 1.00 69.50 86 VAL A N 1
ATOM 644 C CA . VAL A 1 86 ? -5.585 -9.935 -8.705 1.00 69.50 86 VAL A CA 1
ATOM 645 C C . VAL A 1 86 ? -5.429 -11.392 -8.239 1.00 69.50 86 VAL A C 1
ATOM 647 O O . VAL A 1 86 ? -4.544 -12.104 -8.713 1.00 69.50 86 VAL A O 1
ATOM 650 N N . GLY A 1 87 ? -6.274 -11.827 -7.298 1.00 68.38 87 GLY A N 1
ATOM 651 C CA . GLY A 1 87 ? -6.210 -13.126 -6.624 1.00 68.38 87 GLY A CA 1
ATOM 652 C C . GLY A 1 87 ? -6.033 -14.338 -7.550 1.00 68.38 87 GLY A C 1
ATOM 653 O O . GLY A 1 87 ? -6.397 -14.324 -8.726 1.00 68.38 87 GLY A O 1
ATOM 654 N N . GLY A 1 88 ? -5.451 -15.409 -7.002 1.00 71.94 88 GLY A N 1
ATOM 655 C CA . GLY A 1 88 ? -5.182 -16.651 -7.738 1.00 71.94 88 GLY A CA 1
ATOM 656 C C . GLY A 1 88 ? -3.966 -16.598 -8.672 1.00 71.94 88 GLY A C 1
ATOM 657 O O . GLY A 1 88 ? -3.777 -17.514 -9.469 1.00 71.94 88 GLY A O 1
ATOM 658 N N . ARG A 1 89 ? -3.144 -15.548 -8.580 1.00 82.56 89 ARG A N 1
ATOM 659 C CA . ARG A 1 89 ? -1.902 -15.384 -9.344 1.00 82.56 89 ARG A CA 1
ATOM 660 C C . ARG A 1 89 ? -0.666 -15.688 -8.512 1.00 82.56 89 ARG A C 1
ATOM 662 O O . ARG A 1 89 ? -0.656 -15.473 -7.304 1.00 82.56 89 ARG A O 1
ATOM 669 N N . ILE A 1 90 ? 0.398 -16.127 -9.179 1.00 88.56 90 ILE A N 1
ATOM 670 C CA . ILE A 1 90 ? 1.719 -16.278 -8.568 1.00 88.56 90 ILE A CA 1
ATOM 671 C C . ILE A 1 90 ? 2.371 -14.897 -8.490 1.00 88.56 90 ILE A C 1
ATOM 673 O O . ILE A 1 90 ? 2.668 -14.284 -9.518 1.00 88.56 90 ILE A O 1
ATOM 677 N N . ILE A 1 91 ? 2.599 -14.411 -7.271 1.00 91.12 91 ILE A N 1
ATOM 678 C CA . ILE A 1 91 ? 3.155 -13.080 -7.020 1.00 91.12 91 ILE A CA 1
ATOM 679 C C . ILE A 1 91 ? 4.587 -13.209 -6.501 1.00 91.12 91 ILE A C 1
ATOM 681 O O . ILE A 1 91 ? 4.854 -13.955 -5.560 1.00 91.12 91 ILE A O 1
ATOM 685 N N . SER A 1 92 ? 5.501 -12.456 -7.105 1.00 90.81 92 SER A N 1
ATOM 686 C CA . SER A 1 92 ? 6.882 -12.298 -6.652 1.00 90.81 92 SER A CA 1
ATOM 687 C C . SER A 1 92 ? 7.129 -10.866 -6.182 1.00 90.81 92 SER A C 1
ATOM 689 O O . SER A 1 92 ? 6.543 -9.917 -6.702 1.00 90.81 92 SER A O 1
ATOM 691 N N . ILE A 1 93 ? 8.008 -10.700 -5.197 1.00 90.31 93 ILE A N 1
ATOM 692 C CA . ILE A 1 93 ? 8.444 -9.397 -4.694 1.00 90.31 93 ILE A CA 1
ATOM 693 C C . ILE A 1 93 ? 9.857 -9.141 -5.209 1.00 90.31 93 ILE A C 1
ATOM 695 O O . ILE A 1 93 ? 10.773 -9.922 -4.975 1.00 90.31 93 ILE A O 1
ATOM 699 N N . ASN A 1 94 ? 10.049 -8.007 -5.870 1.00 86.69 94 ASN A N 1
ATOM 700 C CA . ASN A 1 94 ? 11.363 -7.550 -6.282 1.00 86.69 94 ASN A CA 1
ATOM 701 C C . ASN A 1 94 ? 12.156 -6.967 -5.096 1.00 86.69 94 ASN A C 1
ATOM 703 O O . ASN A 1 94 ? 11.604 -6.256 -4.252 1.00 86.69 94 ASN A O 1
ATOM 707 N N . GLY A 1 95 ? 13.474 -7.193 -5.075 1.00 70.06 95 GLY A N 1
ATOM 708 C CA . GLY A 1 95 ? 14.377 -6.663 -4.043 1.00 70.06 95 GLY A CA 1
ATOM 709 C C . GLY A 1 95 ? 15.012 -7.708 -3.117 1.00 70.06 95 GLY A C 1
ATOM 710 O O . GLY A 1 95 ? 15.317 -7.391 -1.962 1.00 70.06 95 GLY A O 1
ATOM 711 N N . ASP A 1 96 ? 15.252 -8.923 -3.617 1.00 52.88 96 ASP A N 1
ATOM 712 C CA . ASP A 1 96 ? 15.909 -10.028 -2.904 1.00 52.88 96 ASP A CA 1
ATOM 713 C C . ASP A 1 96 ? 17.424 -9.809 -2.699 1.00 52.88 96 ASP A C 1
ATOM 715 O O . ASP A 1 96 ? 18.289 -10.536 -3.180 1.00 52.88 96 ASP A O 1
ATOM 719 N N . GLY A 1 97 ? 17.767 -8.781 -1.921 1.00 47.94 97 GLY A N 1
ATOM 720 C CA . GLY A 1 97 ? 19.037 -8.692 -1.205 1.00 47.94 97 GLY A CA 1
ATOM 721 C C . GLY A 1 97 ? 18.821 -9.138 0.237 1.00 47.94 97 GLY A C 1
ATOM 722 O O . GLY A 1 97 ? 18.277 -8.354 1.014 1.00 47.94 97 GLY A O 1
ATOM 723 N N . SER A 1 98 ? 19.187 -10.394 0.521 1.00 40.47 98 SER A N 1
ATOM 724 C CA . SER A 1 98 ? 19.255 -11.199 1.769 1.00 40.47 98 SER A CA 1
ATOM 725 C C . SER A 1 98 ? 18.352 -10.940 2.994 1.00 40.47 98 SER A C 1
ATOM 727 O O . SER A 1 98 ? 18.314 -11.820 3.841 1.00 40.47 98 SER A O 1
ATOM 729 N N . ASN A 1 99 ? 17.621 -9.830 3.132 1.00 47.75 99 ASN A N 1
ATOM 730 C CA . ASN A 1 99 ? 16.613 -9.547 4.171 1.00 47.75 99 ASN A CA 1
ATOM 731 C C . ASN A 1 99 ? 15.875 -8.195 3.985 1.00 47.75 99 ASN A C 1
ATOM 733 O O . ASN A 1 99 ? 14.993 -7.874 4.784 1.00 47.75 99 ASN A O 1
ATOM 737 N N . SER A 1 100 ? 16.240 -7.354 3.004 1.00 54.66 100 SER A N 1
ATOM 738 C CA . SER A 1 100 ? 15.820 -5.939 3.016 1.00 54.66 100 SER A CA 1
ATOM 739 C C . SER A 1 100 ? 14.375 -5.684 2.564 1.00 54.66 100 SER A C 1
ATOM 741 O O . SER A 1 100 ? 13.731 -4.781 3.097 1.00 54.66 100 SER A O 1
ATOM 743 N N . GLY A 1 101 ? 13.844 -6.478 1.625 1.00 68.25 101 GLY A N 1
ATOM 744 C CA . GLY A 1 101 ? 12.468 -6.331 1.134 1.00 68.25 101 GLY A CA 1
ATOM 745 C C . GLY A 1 101 ? 11.427 -6.853 2.124 1.00 68.25 101 GLY A C 1
ATOM 746 O O . GLY A 1 101 ? 10.457 -6.170 2.436 1.00 68.25 101 GLY A O 1
ATOM 747 N N . ILE A 1 102 ? 11.667 -8.036 2.689 1.00 78.38 102 ILE A N 1
ATOM 748 C CA . ILE A 1 102 ? 10.694 -8.762 3.521 1.00 78.38 102 ILE A CA 1
ATOM 749 C C . ILE A 1 102 ? 10.400 -8.044 4.830 1.00 78.38 102 ILE A C 1
ATOM 751 O O . ILE A 1 102 ? 9.241 -7.922 5.207 1.00 78.38 102 ILE A O 1
ATOM 755 N N . ARG A 1 103 ? 11.423 -7.492 5.495 1.00 83.94 103 ARG A N 1
ATOM 756 C CA . ARG A 1 103 ? 11.209 -6.705 6.720 1.00 83.94 103 ARG A CA 1
ATOM 757 C C . ARG A 1 103 ? 10.309 -5.496 6.477 1.00 83.94 103 ARG A C 1
ATOM 759 O O . ARG A 1 103 ? 9.530 -5.136 7.352 1.00 83.94 103 ARG A O 1
ATOM 766 N N . LYS A 1 104 ? 10.396 -4.881 5.291 1.00 88.12 104 LYS A N 1
ATOM 767 C CA . LYS A 1 104 ? 9.514 -3.766 4.925 1.00 88.12 104 LYS A CA 1
ATOM 768 C C . LYS A 1 104 ? 8.076 -4.241 4.749 1.00 88.12 104 LYS A C 1
ATOM 770 O O . LYS A 1 104 ? 7.181 -3.582 5.249 1.00 88.12 104 LYS A O 1
ATOM 775 N N . TRP A 1 105 ? 7.859 -5.388 4.105 1.00 90.88 105 TRP A N 1
ATOM 776 C CA . TRP A 1 105 ? 6.526 -5.990 3.978 1.00 90.88 105 TRP A CA 1
ATOM 777 C C . TRP A 1 105 ? 5.924 -6.385 5.326 1.00 90.88 105 TRP A C 1
ATOM 779 O O . TRP A 1 105 ? 4.779 -6.047 5.595 1.00 90.88 105 TRP A O 1
ATOM 789 N N . GLN A 1 106 ? 6.715 -7.003 6.204 1.00 90.19 106 GLN A N 1
ATOM 790 C CA . GLN A 1 106 ? 6.293 -7.319 7.571 1.00 90.19 106 GLN A CA 1
ATOM 791 C C . GLN A 1 106 ? 5.938 -6.058 8.368 1.00 90.19 106 GLN A C 1
ATOM 793 O O . GLN A 1 106 ? 4.962 -6.068 9.111 1.00 90.19 106 GLN A O 1
ATOM 798 N N . SER A 1 107 ? 6.693 -4.961 8.203 1.00 91.94 107 SER A N 1
ATOM 799 C CA . SER A 1 107 ? 6.321 -3.671 8.799 1.00 91.94 107 SER A CA 1
ATOM 800 C C . SER A 1 107 ? 4.994 -3.173 8.244 1.00 91.94 107 SER A C 1
ATOM 802 O O . SER A 1 107 ? 4.098 -2.894 9.024 1.00 91.94 107 SER A O 1
ATOM 804 N N . THR A 1 108 ? 4.832 -3.142 6.919 1.00 92.88 108 THR A N 1
ATOM 805 C CA . THR A 1 108 ? 3.587 -2.699 6.275 1.00 92.88 108 THR A CA 1
ATOM 806 C C . THR A 1 108 ? 2.372 -3.492 6.760 1.00 92.88 108 THR A C 1
ATOM 808 O O . THR A 1 108 ? 1.347 -2.900 7.072 1.00 92.88 108 THR A O 1
ATOM 811 N N . LEU A 1 109 ? 2.479 -4.817 6.870 1.00 94.81 109 LEU A N 1
ATOM 812 C CA . LEU A 1 109 ? 1.376 -5.662 7.336 1.00 94.81 109 LEU A CA 1
ATOM 813 C C . LEU A 1 109 ? 1.084 -5.470 8.830 1.00 94.81 109 LEU A C 1
ATOM 815 O O . LEU A 1 109 ? -0.080 -5.448 9.218 1.00 94.81 109 LEU A O 1
ATOM 819 N N . ARG A 1 110 ? 2.116 -5.259 9.660 1.00 95.56 110 ARG A N 1
ATOM 820 C CA . ARG A 1 110 ? 1.933 -4.889 11.071 1.00 95.56 110 ARG A CA 1
ATOM 821 C C . ARG A 1 110 ? 1.196 -3.556 11.202 1.00 95.56 110 ARG A C 1
ATOM 823 O O . ARG A 1 110 ? 0.250 -3.468 11.967 1.00 95.56 110 ARG A O 1
ATOM 830 N N . GLU A 1 111 ? 1.598 -2.551 10.432 1.00 95.50 111 GLU A N 1
ATOM 831 C CA . GLU A 1 111 ? 0.972 -1.224 10.433 1.00 95.50 111 GLU A CA 1
ATOM 832 C C . GLU A 1 111 ? -0.503 -1.285 10.006 1.00 95.50 111 GLU A C 1
ATOM 834 O O . GLU A 1 111 ? -1.340 -0.610 10.596 1.00 95.50 111 GLU A O 1
ATOM 839 N N . VAL A 1 112 ? -0.846 -2.126 9.020 1.00 96.31 112 VAL A N 1
ATOM 840 C CA . VAL A 1 112 ? -2.249 -2.408 8.662 1.00 96.31 112 VAL A CA 1
ATOM 841 C C . VAL A 1 112 ? -3.001 -3.025 9.844 1.00 96.31 112 VAL A C 1
ATOM 843 O O . VAL A 1 112 ? -4.116 -2.599 10.138 1.00 96.31 112 VAL A O 1
ATOM 846 N N . GLY A 1 113 ? -2.387 -3.983 10.543 1.00 96.50 113 GLY A N 1
ATOM 847 C CA . GLY A 1 113 ? -2.966 -4.594 11.740 1.00 96.50 113 GLY A CA 1
ATOM 848 C C . GLY A 1 113 ? -3.204 -3.593 12.871 1.00 96.50 113 GLY A C 1
ATOM 849 O O . GLY A 1 113 ? -4.276 -3.596 13.462 1.00 96.50 113 GLY A O 1
ATOM 850 N N . GLU A 1 114 ? -2.258 -2.688 13.126 1.00 96.31 114 GLU A N 1
ATOM 851 C CA . GLU A 1 114 ? -2.400 -1.637 14.143 1.00 96.31 114 GLU A CA 1
ATOM 852 C C . GLU A 1 114 ? -3.586 -0.709 13.843 1.00 96.31 114 GLU A C 1
ATOM 854 O O . GLU A 1 114 ? -4.387 -0.427 14.733 1.00 96.31 114 GLU A O 1
ATOM 859 N N . VAL A 1 115 ? -3.748 -0.283 12.584 1.00 97.25 115 VAL A N 1
ATOM 860 C CA . VAL A 1 115 ? -4.887 0.559 12.178 1.00 97.25 115 VAL A CA 1
ATOM 861 C C . VAL A 1 115 ? -6.202 -0.223 12.233 1.00 97.25 115 VAL A C 1
ATOM 863 O O . VAL A 1 115 ? -7.211 0.315 12.686 1.00 97.25 115 VAL A O 1
ATOM 866 N N . TYR A 1 116 ? -6.204 -1.499 11.837 1.00 97.69 116 TYR A N 1
ATOM 867 C CA . TYR A 1 116 ? -7.376 -2.362 11.984 1.00 97.69 116 TYR A CA 1
ATOM 868 C C . TYR A 1 116 ? -7.773 -2.541 13.455 1.00 97.69 116 TYR A C 1
ATOM 870 O O . TYR A 1 116 ? -8.955 -2.442 13.779 1.00 97.69 116 TYR A O 1
ATOM 878 N N . GLU A 1 117 ? -6.824 -2.747 14.371 1.00 97.25 117 GLU A N 1
ATOM 879 C CA . GLU A 1 117 ? -7.116 -2.899 15.801 1.00 97.25 117 GLU A CA 1
ATOM 880 C C . GLU A 1 117 ? -7.850 -1.684 16.385 1.00 97.25 117 GLU A C 1
ATOM 882 O O . GLU A 1 117 ? -8.736 -1.865 17.226 1.00 97.25 117 GLU A O 1
ATOM 887 N N . LEU A 1 118 ? -7.563 -0.469 15.895 1.00 97.69 118 LEU A N 1
ATOM 888 C CA . LEU A 1 118 ? -8.279 0.743 16.308 1.00 97.69 118 LEU A CA 1
ATOM 889 C C . LEU A 1 118 ? -9.779 0.699 15.980 1.00 97.69 118 LEU A C 1
ATOM 891 O O . LEU A 1 118 ? -10.571 1.324 16.690 1.00 97.69 118 LEU A O 1
ATOM 895 N N . THR A 1 119 ? -10.184 -0.030 14.931 1.00 97.06 119 THR A N 1
ATOM 896 C CA . THR A 1 119 ? -11.609 -0.229 14.587 1.00 97.06 119 THR A CA 1
ATOM 897 C C . THR A 1 119 ? -12.328 -1.111 15.604 1.00 97.06 119 THR A C 1
ATOM 899 O O . THR A 1 119 ? -13.541 -1.018 15.769 1.00 97.06 119 THR A O 1
ATOM 902 N N . GLN A 1 120 ? -11.576 -1.965 16.303 1.00 96.38 120 GLN A N 1
ATOM 903 C CA . GLN A 1 120 ? -12.108 -2.930 17.259 1.00 96.38 120 GLN A CA 1
ATOM 904 C C . GLN A 1 120 ? -12.157 -2.348 18.671 1.00 96.38 120 GLN A C 1
ATOM 906 O O . GLN A 1 120 ? -13.072 -2.635 19.444 1.00 96.38 120 GLN A O 1
ATOM 911 N N . ARG A 1 121 ? -11.150 -1.549 19.037 1.00 96.25 121 ARG A N 1
ATOM 912 C CA . ARG A 1 121 ? -11.035 -0.928 20.359 1.00 96.25 121 ARG A CA 1
ATOM 913 C C . ARG A 1 121 ? -10.090 0.275 20.328 1.00 96.25 121 ARG A C 1
ATOM 915 O O . ARG A 1 121 ? -9.144 0.277 19.546 1.00 96.25 121 ARG A O 1
ATOM 922 N N . PRO A 1 122 ? -10.259 1.247 21.240 1.00 96.94 122 PRO A N 1
ATOM 923 C CA . PRO A 1 122 ? -9.267 2.297 21.422 1.00 96.94 122 PRO A CA 1
ATOM 924 C C . PRO A 1 122 ? -7.892 1.711 21.785 1.00 96.94 122 PRO A C 1
ATOM 926 O O . PRO A 1 122 ? -7.805 0.793 22.606 1.00 96.94 122 PRO A O 1
ATOM 929 N N . GLY A 1 123 ? -6.823 2.243 21.196 1.00 95.25 123 GLY A N 1
ATOM 930 C CA . GLY A 1 123 ? -5.475 1.679 21.301 1.00 95.25 123 GLY A CA 1
ATOM 931 C C . GLY A 1 123 ? -4.371 2.686 20.988 1.00 95.25 123 GLY A C 1
ATOM 932 O O . GLY A 1 123 ? -4.608 3.887 20.965 1.00 95.25 123 GLY A O 1
ATOM 933 N N . ARG A 1 124 ? -3.144 2.206 20.776 1.00 93.00 124 ARG A N 1
ATOM 934 C CA . ARG A 1 124 ? -2.009 3.029 20.330 1.00 93.00 124 ARG A CA 1
ATOM 935 C C . ARG A 1 124 ? -1.487 2.495 19.003 1.00 93.00 124 ARG A C 1
ATOM 937 O O . ARG A 1 124 ? -1.494 1.285 18.793 1.00 93.00 124 ARG A O 1
ATOM 944 N N . VAL A 1 125 ? -0.997 3.395 18.162 1.00 93.38 125 VAL A N 1
ATOM 945 C CA . VAL A 1 125 ? -0.293 3.080 16.913 1.00 93.38 125 VAL A CA 1
ATOM 946 C C . VAL A 1 125 ? 1.199 3.336 17.090 1.00 93.38 125 VAL A C 1
ATOM 948 O O . VAL A 1 125 ? 1.590 4.220 17.846 1.00 93.38 125 VAL A O 1
ATOM 951 N N . SER A 1 126 ? 2.045 2.575 16.398 1.00 91.00 126 SER A N 1
ATOM 952 C CA . SER A 1 126 ? 3.511 2.711 16.448 1.00 91.00 126 SER A CA 1
ATOM 953 C C . SER A 1 126 ? 4.065 3.733 15.444 1.00 91.00 126 SER A C 1
ATOM 955 O O . SER A 1 126 ? 5.235 3.691 15.051 1.00 91.00 126 SER A O 1
ATOM 957 N N . PHE A 1 127 ? 3.211 4.644 14.982 1.00 93.50 127 PHE A N 1
ATOM 958 C CA . PHE A 1 127 ? 3.556 5.670 14.013 1.00 93.50 127 PHE A CA 1
ATOM 959 C C . PHE A 1 127 ? 4.188 6.882 14.695 1.00 93.50 127 PHE A C 1
ATOM 961 O O . PHE A 1 127 ? 3.622 7.436 15.633 1.00 93.50 127 PHE A O 1
ATOM 968 N N . LYS A 1 128 ? 5.308 7.354 14.136 1.00 92.38 128 LYS A N 1
ATOM 969 C CA . LYS A 1 128 ? 6.104 8.461 14.690 1.00 92.38 128 LYS A CA 1
ATOM 970 C C . LYS A 1 128 ? 5.305 9.735 14.938 1.00 92.38 128 LYS A C 1
ATOM 972 O O . LYS A 1 128 ? 5.599 10.487 15.855 1.00 92.38 128 LYS A O 1
ATOM 977 N N . GLU A 1 129 ? 4.306 9.994 14.104 1.00 94.19 129 GLU A N 1
ATOM 978 C CA . GLU A 1 129 ? 3.437 11.162 14.203 1.00 94.19 129 GLU A CA 1
ATOM 979 C C . GLU A 1 129 ? 2.597 11.195 15.489 1.00 94.19 129 GLU A C 1
ATOM 981 O O . GLU A 1 129 ? 2.107 12.268 15.840 1.00 94.19 129 GLU A O 1
ATOM 986 N N . TRP A 1 130 ? 2.474 10.067 16.190 1.00 94.12 130 TRP A N 1
ATOM 987 C CA . TRP A 1 130 ? 1.738 9.915 17.445 1.00 94.12 130 TRP A CA 1
ATOM 988 C C . TRP A 1 130 ? 2.629 9.419 18.602 1.00 94.12 130 TRP A C 1
ATOM 990 O O . TRP A 1 130 ? 2.105 9.034 19.644 1.00 94.12 130 TRP A O 1
ATOM 1000 N N . ASP A 1 131 ? 3.964 9.448 18.458 1.00 89.75 131 ASP A N 1
ATOM 1001 C CA . ASP A 1 131 ? 4.902 9.022 19.518 1.00 89.75 131 ASP A CA 1
ATOM 1002 C C . ASP A 1 131 ? 4.727 9.845 20.812 1.00 89.75 131 ASP A C 1
ATOM 1004 O O . ASP A 1 131 ? 4.857 9.308 21.914 1.00 89.75 131 ASP A O 1
ATOM 1008 N N . ASP A 1 132 ? 4.408 11.136 20.667 1.00 87.50 132 ASP A N 1
ATOM 1009 C CA . ASP A 1 132 ? 4.243 12.090 21.771 1.00 87.50 132 ASP A CA 1
ATOM 1010 C C . ASP A 1 132 ? 2.795 12.177 22.292 1.00 87.50 132 ASP A C 1
ATOM 1012 O O . ASP A 1 132 ? 2.506 12.971 23.190 1.00 87.50 132 ASP A O 1
ATOM 1016 N N . GLU A 1 133 ? 1.860 11.402 21.731 1.00 86.00 133 GLU A N 1
ATOM 1017 C CA . GLU A 1 133 ? 0.457 11.464 22.135 1.00 86.00 133 GLU A CA 1
ATOM 1018 C C . GLU A 1 133 ? 0.151 10.542 23.321 1.00 86.00 133 GLU A C 1
ATOM 1020 O O . GLU A 1 133 ? 0.390 9.328 23.320 1.00 86.00 133 GLU A O 1
ATOM 1025 N N . ASP A 1 134 ? -0.418 11.146 24.364 1.00 80.12 134 ASP A N 1
ATOM 1026 C CA . ASP A 1 134 ? -0.782 10.449 25.585 1.00 80.12 134 ASP A CA 1
ATOM 1027 C C . ASP A 1 134 ? -2.201 9.885 25.523 1.00 80.12 134 ASP A C 1
ATOM 1029 O O . ASP A 1 134 ? -3.192 10.597 25.378 1.00 80.12 134 ASP A O 1
ATOM 1033 N N . GLY A 1 135 ? -2.293 8.579 25.761 1.00 86.81 135 GLY A N 1
ATOM 1034 C CA . GLY A 1 135 ? -3.559 7.874 25.953 1.00 86.81 135 GLY A CA 1
ATOM 1035 C C . GLY A 1 135 ? -3.963 7.011 24.758 1.00 86.81 135 GLY A C 1
ATOM 1036 O O . GLY A 1 135 ? -3.203 6.874 23.802 1.00 86.81 135 GLY A O 1
ATOM 1037 N N . PRO A 1 136 ? -5.102 6.309 24.858 1.00 92.94 136 PRO A N 1
ATOM 1038 C CA . PRO A 1 136 ? -5.634 5.529 23.755 1.00 92.94 136 PRO A CA 1
ATOM 1039 C C . PRO A 1 136 ? -6.356 6.428 22.743 1.00 92.94 136 PRO A C 1
ATOM 1041 O O . PRO A 1 136 ? -7.115 7.323 23.111 1.00 92.94 136 PRO A O 1
ATOM 1044 N N . MET A 1 137 ? -6.161 6.111 21.473 1.00 95.62 137 MET A N 1
ATOM 1045 C CA . MET A 1 137 ? -6.787 6.706 20.303 1.00 95.62 137 MET A CA 1
ATOM 1046 C C . MET A 1 137 ? -7.901 5.803 19.776 1.00 95.62 137 MET A C 1
ATOM 1048 O O . MET A 1 137 ? -7.759 4.581 19.769 1.00 95.62 137 MET A O 1
ATOM 1052 N N . THR A 1 138 ? -9.002 6.385 19.308 1.00 97.31 138 THR A N 1
ATOM 1053 C CA . THR A 1 138 ? -10.031 5.675 18.532 1.00 97.31 138 THR A CA 1
ATOM 1054 C C . THR A 1 138 ? -9.738 5.733 17.033 1.00 97.31 138 THR A C 1
ATOM 1056 O O . THR A 1 138 ? -9.031 6.625 16.567 1.00 97.31 138 THR A O 1
ATOM 1059 N N . TYR A 1 139 ? -10.336 4.834 16.247 1.00 97.81 139 TYR A N 1
ATOM 1060 C CA . TYR A 1 139 ? -10.243 4.895 14.783 1.00 97.81 139 TYR A CA 1
ATOM 1061 C C . TYR A 1 139 ? -10.724 6.239 14.203 1.00 97.81 139 TYR A C 1
ATOM 1063 O O . TYR A 1 139 ? -10.056 6.825 13.355 1.00 97.81 139 TYR A O 1
ATOM 1071 N N . ASP A 1 140 ? -11.825 6.789 14.724 1.00 97.75 140 ASP A N 1
ATOM 1072 C CA . ASP A 1 140 ? -12.343 8.096 14.292 1.00 97.75 140 ASP A CA 1
ATOM 1073 C C . ASP A 1 140 ? -11.406 9.261 14.644 1.00 97.75 140 ASP A C 1
ATOM 1075 O O . ASP A 1 140 ? -11.404 10.293 13.972 1.00 97.75 140 ASP A O 1
ATOM 1079 N N . GLN A 1 141 ? -10.648 9.156 15.740 1.00 96.44 141 GLN A N 1
ATOM 1080 C CA . GLN A 1 141 ? -9.602 10.129 16.066 1.00 96.44 141 GLN A CA 1
ATOM 1081 C C . GLN A 1 141 ? -8.440 9.998 15.086 1.00 96.44 141 GLN A C 1
ATOM 1083 O O . GLN A 1 141 ? -8.059 10.997 14.490 1.00 96.44 141 GLN A O 1
ATOM 1088 N N . PHE A 1 142 ? -7.976 8.772 14.831 1.00 97.19 142 PHE A N 1
ATOM 1089 C CA . PHE A 1 142 ? -6.922 8.506 13.855 1.00 97.19 142 PHE A CA 1
ATOM 1090 C C . PHE A 1 142 ? -7.256 9.080 12.470 1.00 97.19 142 PHE A C 1
ATOM 1092 O O . PHE A 1 142 ? -6.451 9.808 11.896 1.00 97.19 142 PHE A O 1
ATOM 1099 N N . CYS A 1 143 ? -8.461 8.819 11.950 1.00 97.25 143 CYS A N 1
ATOM 1100 C CA . CYS A 1 143 ? -8.881 9.322 10.639 1.00 97.25 143 CYS A CA 1
ATOM 1101 C C . CYS A 1 143 ? -8.920 10.855 10.592 1.00 97.25 143 CYS A C 1
ATOM 1103 O O . CYS A 1 143 ? -8.417 11.459 9.644 1.00 97.25 143 CYS A O 1
ATOM 1105 N N . ARG A 1 144 ? -9.470 11.489 11.637 1.00 96.56 144 ARG A N 1
ATOM 1106 C CA . ARG A 1 144 ? -9.509 12.954 11.742 1.00 96.56 144 ARG A CA 1
ATOM 1107 C C . ARG A 1 144 ? -8.118 13.561 11.833 1.00 96.56 144 ARG A C 1
ATOM 1109 O O . ARG A 1 144 ? -7.883 14.588 11.210 1.00 96.56 144 ARG A O 1
ATOM 1116 N N . ASP A 1 145 ? -7.209 12.944 12.576 1.00 95.62 145 ASP A N 1
ATOM 1117 C CA . ASP A 1 145 ? -5.835 13.422 12.695 1.00 95.62 145 ASP A CA 1
ATOM 1118 C C . ASP A 1 145 ? -5.091 13.300 11.369 1.00 95.62 145 ASP A C 1
ATOM 1120 O O . ASP A 1 145 ? -4.388 14.231 10.982 1.00 95.62 145 ASP A O 1
ATOM 1124 N N . VAL A 1 146 ? -5.268 12.188 10.646 1.00 95.25 146 VAL A N 1
ATOM 1125 C CA . VAL A 1 146 ? -4.683 11.999 9.312 1.00 95.25 146 VAL A CA 1
ATOM 1126 C C . VAL A 1 146 ? -5.134 13.100 8.355 1.00 95.25 146 VAL A C 1
ATOM 1128 O O . VAL A 1 146 ? -4.294 13.669 7.658 1.00 95.25 146 VAL A O 1
ATOM 1131 N N . GLU A 1 147 ? -6.425 13.432 8.349 1.00 93.88 147 GLU A N 1
ATOM 1132 C CA . GLU A 1 147 ? -6.973 14.512 7.525 1.00 93.88 147 GLU A CA 1
ATOM 1133 C C . GLU A 1 147 ? -6.480 15.892 7.990 1.00 93.88 147 GLU A C 1
ATOM 1135 O O . GLU A 1 147 ? -5.899 16.643 7.209 1.00 93.88 147 GLU A O 1
ATOM 1140 N N . ALA A 1 148 ? -6.645 16.220 9.275 1.00 94.00 148 ALA A N 1
ATOM 1141 C CA . ALA A 1 148 ? -6.341 17.541 9.824 1.00 94.00 148 ALA A CA 1
ATOM 1142 C C . ALA A 1 148 ? -4.845 17.885 9.800 1.00 94.00 148 ALA A C 1
ATOM 1144 O O . ALA A 1 148 ? -4.482 19.061 9.746 1.00 94.00 148 ALA A O 1
ATOM 1145 N N . ARG A 1 149 ? -3.975 16.871 9.865 1.00 93.88 149 ARG A N 1
ATOM 1146 C CA . ARG A 1 149 ? -2.513 17.017 9.838 1.00 93.88 149 ARG A CA 1
ATOM 1147 C C . ARG A 1 149 ? -1.917 16.727 8.455 1.00 93.88 149 ARG A C 1
ATOM 1149 O O . ARG A 1 149 ? -0.694 16.673 8.343 1.00 93.88 149 ARG A O 1
ATOM 1156 N N . GLU A 1 150 ? -2.754 16.521 7.433 1.00 91.62 150 GLU A N 1
ATOM 1157 C CA . GLU A 1 150 ? -2.353 16.226 6.048 1.00 91.62 150 GLU A CA 1
ATOM 1158 C C . GLU A 1 150 ? -1.372 15.039 5.934 1.00 91.62 150 GLU A C 1
ATOM 1160 O O . GLU A 1 150 ? -0.430 15.037 5.137 1.00 91.62 150 GLU A O 1
ATOM 1165 N N . LEU A 1 151 ? -1.576 13.989 6.735 1.00 91.88 151 LEU A N 1
ATOM 1166 C CA . LEU A 1 151 ? -0.699 12.815 6.776 1.00 91.88 151 LEU A CA 1
ATOM 1167 C C . LEU A 1 151 ? -1.069 11.805 5.681 1.00 91.88 151 LEU A C 1
ATOM 1169 O O . LEU A 1 151 ? -1.359 10.638 5.955 1.00 91.88 151 LEU A O 1
ATOM 1173 N N . THR A 1 152 ? -1.033 12.251 4.423 1.00 84.19 152 THR A N 1
ATOM 1174 C CA . THR A 1 152 ? -1.550 11.527 3.244 1.00 84.19 152 THR A CA 1
ATOM 1175 C C . THR A 1 152 ? -1.050 10.087 3.126 1.00 84.19 152 THR A C 1
ATOM 1177 O O . THR A 1 152 ? -1.817 9.207 2.740 1.00 84.19 152 THR A O 1
ATOM 1180 N N . LYS A 1 153 ? 0.180 9.797 3.572 1.00 84.19 153 LYS A N 1
ATOM 1181 C CA . LYS A 1 153 ? 0.751 8.436 3.614 1.00 84.19 153 LYS A CA 1
ATOM 1182 C C . LYS A 1 153 ? -0.095 7.399 4.373 1.00 84.19 153 LYS A C 1
ATOM 1184 O O . LYS A 1 153 ? 0.031 6.216 4.072 1.00 84.19 153 LYS A O 1
ATOM 1189 N N . TYR A 1 154 ? -0.938 7.814 5.323 1.00 92.06 154 TYR A N 1
ATOM 1190 C CA . TYR A 1 154 ? -1.830 6.926 6.083 1.00 92.06 154 TYR A CA 1
ATOM 1191 C C . TYR A 1 154 ? -3.213 6.752 5.453 1.00 92.06 154 TYR A C 1
ATOM 1193 O O . TYR A 1 154 ? -3.972 5.876 5.866 1.00 92.06 154 TYR A O 1
ATOM 1201 N N . SER A 1 155 ? -3.530 7.522 4.408 1.00 91.06 155 SER A N 1
ATOM 1202 C CA . SER A 1 155 ? -4.805 7.406 3.687 1.00 91.06 155 SER A CA 1
ATOM 1203 C C . SER A 1 155 ? -4.961 6.029 3.043 1.00 91.06 155 SER A C 1
ATOM 1205 O O . SER A 1 155 ? -6.064 5.498 2.971 1.00 91.06 155 SER A O 1
ATOM 1207 N N . LEU A 1 156 ? -3.852 5.401 2.632 1.00 90.00 156 LEU A N 1
ATOM 1208 C CA . LEU A 1 156 ? -3.869 4.032 2.118 1.00 90.00 156 LEU A CA 1
ATOM 1209 C C . LEU A 1 156 ? -4.157 2.999 3.221 1.00 90.00 156 LEU A C 1
ATOM 1211 O O . LEU A 1 156 ? -4.801 1.992 2.937 1.00 90.00 156 LEU A O 1
ATOM 1215 N N . HIS A 1 157 ? -3.729 3.227 4.471 1.00 94.62 157 HIS A N 1
ATOM 1216 C CA . HIS A 1 157 ? -4.071 2.333 5.588 1.00 94.62 157 HIS A CA 1
ATOM 1217 C C . HIS A 1 157 ? -5.566 2.413 5.882 1.00 94.62 157 HIS A C 1
ATOM 1219 O O . HIS A 1 157 ? -6.225 1.376 5.932 1.00 94.62 157 HIS A O 1
ATOM 1225 N N . ILE A 1 158 ? -6.096 3.637 5.987 1.00 95.44 158 ILE A N 1
ATOM 1226 C CA . ILE A 1 158 ? -7.530 3.907 6.172 1.00 95.44 158 ILE A CA 1
ATOM 1227 C C . ILE A 1 158 ? -8.324 3.255 5.039 1.00 95.44 158 ILE A C 1
ATOM 1229 O O . ILE A 1 158 ? -9.161 2.398 5.294 1.00 95.44 158 ILE A O 1
ATOM 1233 N N . GLY A 1 159 ? -7.977 3.551 3.784 1.00 92.94 159 GLY A N 1
ATOM 1234 C CA . GLY A 1 159 ? -8.681 3.015 2.622 1.00 92.94 159 GLY A CA 1
ATOM 1235 C C . GLY A 1 159 ? -8.614 1.490 2.496 1.00 92.94 159 GLY A C 1
ATOM 1236 O O . GLY A 1 159 ? -9.546 0.886 1.972 1.00 92.94 159 GLY A O 1
ATOM 1237 N N . LEU A 1 160 ? -7.544 0.838 2.971 1.00 92.94 160 LEU A N 1
ATOM 1238 C CA . LEU A 1 160 ? -7.480 -0.627 3.022 1.00 92.94 160 LEU A CA 1
ATOM 1239 C C . LEU A 1 160 ? -8.451 -1.170 4.078 1.00 92.94 160 LEU A C 1
ATOM 1241 O O . LEU A 1 160 ? -9.250 -2.051 3.763 1.00 92.94 160 LEU A O 1
ATOM 1245 N N . VAL A 1 161 ? -8.395 -0.629 5.297 1.00 96.12 161 VAL A N 1
ATOM 1246 C CA . VAL A 1 161 ? -9.243 -1.046 6.424 1.00 96.12 161 VAL A CA 1
ATOM 1247 C C . VAL A 1 161 ? -10.722 -0.799 6.126 1.00 96.12 161 VAL A C 1
ATOM 1249 O O . VAL A 1 161 ? -11.532 -1.698 6.321 1.00 96.12 161 VAL A O 1
ATOM 1252 N N . ASP A 1 162 ? -11.081 0.354 5.565 1.00 95.81 162 ASP A N 1
ATOM 1253 C CA . ASP A 1 162 ? -12.461 0.674 5.183 1.00 95.81 162 ASP A CA 1
ATOM 1254 C C . ASP A 1 162 ? -12.993 -0.249 4.085 1.00 95.81 162 ASP A C 1
ATOM 1256 O O . ASP A 1 162 ? -14.168 -0.625 4.080 1.00 95.81 162 ASP A O 1
ATOM 1260 N N . LYS A 1 163 ? -12.125 -0.623 3.138 1.00 93.50 163 LYS A N 1
ATOM 1261 C CA . LYS A 1 163 ? -12.494 -1.476 2.007 1.00 93.50 163 LYS A CA 1
ATOM 1262 C C .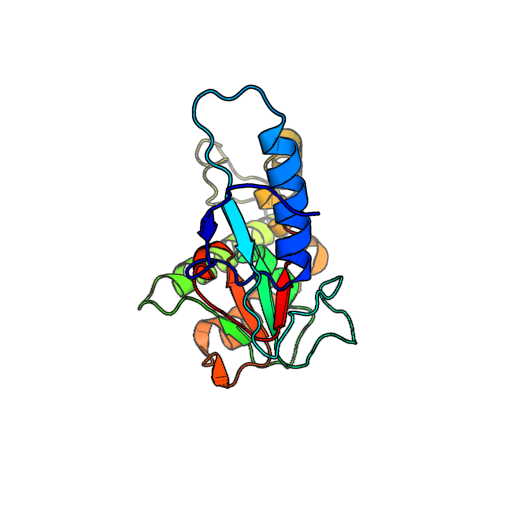 LYS A 1 163 ? -12.736 -2.923 2.420 1.00 93.50 163 LYS A C 1
ATOM 1264 O O . LYS A 1 163 ? -13.648 -3.545 1.881 1.00 93.50 163 LYS A O 1
ATOM 1269 N N . PHE A 1 164 ? -11.894 -3.472 3.294 1.00 94.00 164 PHE A N 1
ATOM 1270 C CA . PHE A 1 164 ? -11.953 -4.888 3.673 1.00 94.00 164 PHE A CA 1
ATOM 1271 C C . PHE A 1 164 ? -12.629 -5.133 5.023 1.00 94.00 164 PHE A C 1
ATOM 1273 O O . PHE A 1 164 ? -13.048 -6.255 5.278 1.00 94.00 164 PHE A O 1
ATOM 1280 N N . GLN A 1 165 ? -12.793 -4.110 5.861 1.00 95.06 165 GLN A N 1
ATOM 1281 C CA . GLN A 1 165 ? -13.513 -4.175 7.134 1.00 95.06 165 GLN A CA 1
ATOM 1282 C C . GLN A 1 165 ? -13.051 -5.375 7.977 1.00 95.06 165 GLN A C 1
ATOM 1284 O O . GLN A 1 165 ? -11.849 -5.539 8.196 1.00 95.06 165 GLN A O 1
ATOM 1289 N N . GLU A 1 166 ? -13.971 -6.235 8.416 1.00 95.06 166 GLU A N 1
ATOM 1290 C CA . GLU A 1 166 ? -13.695 -7.452 9.192 1.00 95.06 166 GLU A CA 1
ATOM 1291 C C . GLU A 1 166 ? -12.771 -8.461 8.482 1.00 95.06 166 GLU A C 1
ATOM 1293 O O . GLU A 1 166 ? -12.051 -9.209 9.145 1.00 95.06 166 GLU A O 1
ATOM 1298 N N . ASP A 1 167 ? -12.705 -8.440 7.147 1.00 94.69 167 ASP A N 1
ATOM 1299 C CA . ASP A 1 167 ? -11.811 -9.294 6.360 1.00 94.69 167 ASP A CA 1
ATOM 1300 C C . ASP A 1 167 ? -10.377 -8.738 6.261 1.00 94.69 167 ASP A C 1
ATOM 1302 O O . ASP A 1 167 ? -9.497 -9.411 5.720 1.00 94.69 167 ASP A O 1
ATOM 1306 N N . THR A 1 168 ? -10.092 -7.539 6.787 1.00 94.88 168 THR A N 1
ATOM 1307 C CA . THR A 1 168 ? -8.775 -6.885 6.653 1.00 94.88 168 THR A CA 1
ATOM 1308 C C . THR A 1 168 ? -7.626 -7.788 7.103 1.00 94.88 168 THR A C 1
ATOM 1310 O O . THR A 1 168 ? -6.651 -7.965 6.367 1.00 94.88 168 THR A O 1
ATOM 1313 N N . MET A 1 169 ? -7.743 -8.399 8.287 1.00 95.56 169 MET A N 1
ATOM 1314 C CA . MET A 1 169 ? -6.688 -9.270 8.817 1.00 95.56 169 MET A CA 1
ATOM 1315 C C . MET A 1 169 ? -6.556 -10.562 8.027 1.00 95.56 169 MET A C 1
ATOM 1317 O O . MET A 1 169 ? -5.441 -10.973 7.721 1.00 95.56 169 MET A O 1
ATOM 1321 N N . LYS A 1 170 ? -7.677 -11.156 7.612 1.00 94.19 170 LYS A N 1
ATOM 1322 C CA . LYS A 1 170 ? -7.671 -12.349 6.762 1.00 94.19 170 LYS A CA 1
ATOM 1323 C C . LYS A 1 170 ? -6.925 -12.083 5.455 1.00 94.19 170 LYS A C 1
ATOM 1325 O O . LYS A 1 170 ? -6.068 -12.866 5.060 1.00 94.19 170 LYS A O 1
ATOM 1330 N N . VAL A 1 171 ? -7.207 -10.954 4.815 1.00 92.44 171 VAL A N 1
ATOM 1331 C CA . VAL A 1 171 ? -6.566 -10.546 3.563 1.00 92.44 171 VAL A CA 1
ATOM 1332 C C . VAL A 1 171 ? -5.068 -10.268 3.757 1.00 92.44 171 VAL A C 1
ATOM 1334 O O . VAL A 1 171 ? -4.248 -10.694 2.940 1.00 92.44 171 VAL A O 1
ATOM 1337 N N . ALA A 1 172 ? -4.687 -9.604 4.852 1.00 93.12 172 ALA A N 1
ATOM 1338 C CA . ALA A 1 172 ? -3.287 -9.360 5.196 1.00 93.12 172 ALA A CA 1
ATOM 1339 C C . ALA A 1 172 ? -2.514 -10.668 5.468 1.00 93.12 172 ALA A C 1
ATOM 1341 O O . ALA A 1 172 ? -1.396 -10.842 4.980 1.00 93.12 172 ALA A O 1
ATOM 1342 N N . GLU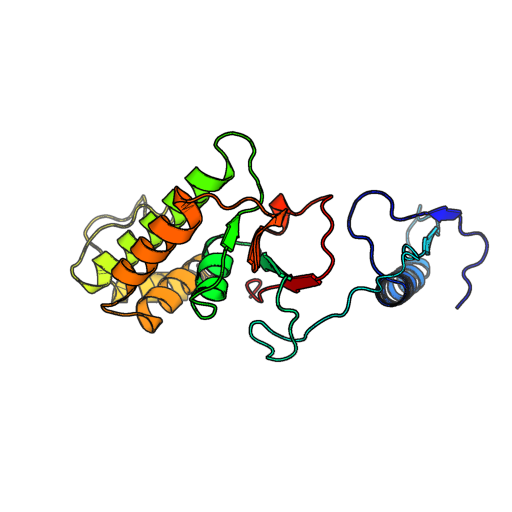 A 1 173 ? -3.116 -11.608 6.199 1.00 93.25 173 GLU A N 1
ATOM 1343 C CA . GLU A 1 173 ? -2.544 -12.923 6.509 1.00 93.25 173 GLU A CA 1
ATOM 1344 C C . GLU A 1 173 ? -2.421 -13.816 5.270 1.00 93.25 173 GLU A C 1
ATOM 1346 O O . GLU A 1 173 ? -1.408 -14.497 5.085 1.00 93.25 173 GLU A O 1
ATOM 1351 N N . GLU A 1 174 ? -3.425 -13.806 4.391 1.00 92.12 174 GLU A N 1
ATOM 1352 C CA . GLU A 1 174 ? -3.369 -14.495 3.100 1.00 92.12 174 GLU A CA 1
ATOM 1353 C C . GLU A 1 174 ? -2.231 -13.946 2.234 1.00 92.12 174 GLU A C 1
ATOM 1355 O O . GLU A 1 174 ? -1.451 -14.726 1.683 1.00 92.12 174 GLU A O 1
ATOM 1360 N N . PHE A 1 175 ? -2.069 -12.620 2.170 1.00 91.94 175 PHE A N 1
ATOM 1361 C CA . PHE A 1 175 ? -0.965 -12.001 1.441 1.00 91.94 175 PHE A CA 1
ATOM 1362 C C . PHE A 1 175 ? 0.402 -12.348 2.052 1.00 91.94 175 PHE A C 1
ATOM 1364 O O . PHE A 1 175 ? 1.334 -12.698 1.323 1.00 91.94 175 PHE A O 1
ATOM 1371 N N . GLN A 1 176 ? 0.530 -12.298 3.383 1.00 91.88 176 GLN A N 1
ATOM 1372 C CA . GLN A 1 176 ? 1.751 -12.707 4.082 1.00 91.88 176 GLN A CA 1
ATOM 1373 C C . GLN A 1 176 ? 2.135 -14.142 3.700 1.00 91.88 176 GLN A C 1
ATOM 1375 O O . GLN A 1 176 ? 3.258 -14.382 3.256 1.00 91.88 176 GLN A O 1
ATOM 1380 N N . ARG A 1 177 ? 1.189 -15.079 3.801 1.00 91.12 177 ARG A N 1
ATOM 1381 C CA . ARG A 1 177 ? 1.431 -16.503 3.554 1.00 91.12 177 ARG A CA 1
ATOM 1382 C C . ARG A 1 177 ? 1.756 -16.802 2.090 1.00 91.12 177 ARG A C 1
ATOM 1384 O O . ARG A 1 177 ? 2.728 -17.500 1.808 1.00 91.12 177 ARG A O 1
ATOM 1391 N N . GLU A 1 178 ? 0.947 -16.307 1.155 1.00 89.31 178 GLU A N 1
ATOM 1392 C CA . GLU A 1 178 ? 1.063 -16.691 -0.259 1.00 89.31 178 GLU A CA 1
ATOM 1393 C C . GLU A 1 178 ? 2.126 -15.895 -1.022 1.00 89.31 178 GLU A C 1
ATOM 1395 O O . GLU A 1 178 ? 2.650 -16.387 -2.020 1.00 89.31 178 GLU A O 1
ATOM 1400 N N . VAL A 1 179 ? 2.470 -14.687 -0.565 1.00 89.69 179 VAL A N 1
ATOM 1401 C CA . VAL A 1 179 ? 3.394 -13.797 -1.284 1.00 89.69 179 VAL A CA 1
ATOM 1402 C C . VAL A 1 179 ? 4.702 -13.622 -0.524 1.00 89.69 179 VAL A C 1
ATOM 1404 O O . VAL A 1 179 ? 5.775 -13.918 -1.055 1.00 89.69 179 VAL A O 1
ATOM 1407 N N . VAL A 1 180 ? 4.630 -13.157 0.725 1.00 89.50 180 VAL A N 1
ATOM 1408 C CA . VAL A 1 180 ? 5.823 -12.773 1.496 1.00 89.50 180 VAL A CA 1
ATOM 1409 C C . VAL A 1 180 ? 6.611 -14.002 1.962 1.00 89.50 180 VAL A C 1
ATOM 1411 O O . VAL A 1 180 ? 7.835 -14.041 1.812 1.00 89.50 180 VAL A O 1
ATOM 1414 N N . ASP A 1 181 ? 5.931 -15.018 2.492 1.00 89.44 181 ASP A N 1
ATOM 1415 C CA . ASP A 1 181 ? 6.570 -16.220 3.040 1.00 89.44 181 ASP A CA 1
ATOM 1416 C C . ASP A 1 181 ? 6.974 -17.216 1.951 1.00 89.44 181 ASP A C 1
ATOM 1418 O O . ASP A 1 181 ? 8.039 -17.833 2.035 1.00 89.44 181 ASP A O 1
ATOM 1422 N N . ARG A 1 182 ? 6.149 -17.351 0.906 1.00 86.69 182 ARG A N 1
ATOM 1423 C CA . ARG A 1 182 ? 6.349 -18.336 -0.164 1.00 86.69 182 ARG A CA 1
ATOM 1424 C C . ARG A 1 182 ? 7.480 -17.987 -1.132 1.00 86.69 182 ARG A C 1
ATOM 1426 O O . ARG A 1 182 ? 8.086 -18.900 -1.689 1.00 86.69 182 ARG A O 1
ATOM 1433 N N . ARG A 1 183 ? 7.781 -16.693 -1.310 1.00 83.81 183 ARG A N 1
ATOM 1434 C CA . ARG A 1 183 ? 8.923 -16.167 -2.088 1.00 83.81 183 ARG A CA 1
ATOM 1435 C C . ARG A 1 183 ? 9.060 -16.787 -3.479 1.00 83.81 183 ARG A C 1
ATOM 1437 O O . ARG A 1 183 ? 10.053 -17.440 -3.803 1.00 83.81 183 ARG A O 1
ATOM 1444 N N . HIS A 1 184 ? 8.052 -16.586 -4.318 1.00 86.06 184 HIS A N 1
ATOM 1445 C CA . HIS A 1 184 ? 8.143 -17.035 -5.701 1.00 86.06 184 HIS A CA 1
ATOM 1446 C C . HIS A 1 184 ? 9.256 -16.294 -6.459 1.00 86.06 184 HIS A C 1
ATOM 1448 O O . HIS A 1 184 ? 9.357 -15.069 -6.337 1.00 86.06 184 HIS A O 1
ATOM 1454 N N . PRO A 1 185 ? 10.066 -16.999 -7.268 1.00 85.25 185 PRO A N 1
ATOM 1455 C CA . PRO A 1 185 ? 11.064 -16.356 -8.112 1.00 85.25 185 PRO A CA 1
ATOM 1456 C C . PRO A 1 185 ? 10.384 -15.520 -9.217 1.00 85.25 185 PRO A C 1
ATOM 1458 O O . PRO A 1 185 ? 9.335 -15.938 -9.729 1.00 85.25 185 PRO A O 1
ATOM 1461 N N . PRO A 1 186 ? 10.953 -14.366 -9.618 1.00 83.62 186 PRO A N 1
ATOM 1462 C CA . PRO A 1 186 ? 10.351 -13.487 -10.623 1.00 83.62 186 PRO A CA 1
ATOM 1463 C C . PRO A 1 186 ? 10.073 -14.160 -11.976 1.00 83.62 186 PRO A C 1
ATOM 1465 O O . PRO A 1 186 ? 9.091 -13.833 -12.636 1.00 83.62 186 PRO A O 1
ATOM 1468 N N . GLU A 1 187 ? 10.893 -15.127 -12.394 1.00 83.12 187 GLU A N 1
ATOM 1469 C CA . GLU A 1 187 ? 10.811 -15.789 -13.705 1.00 83.12 187 GLU A CA 1
ATOM 1470 C C . GLU A 1 187 ? 9.526 -16.622 -13.888 1.00 83.12 187 GLU A C 1
ATOM 1472 O O . GLU A 1 187 ? 9.062 -16.852 -15.015 1.00 83.12 187 GLU A O 1
ATOM 1477 N N . GLY A 1 188 ? 8.947 -17.080 -12.775 1.00 81.62 188 GLY A N 1
ATOM 1478 C CA . GLY A 1 188 ? 7.726 -17.883 -12.728 1.00 81.62 188 GLY A CA 1
ATOM 1479 C C . GLY A 1 188 ? 6.480 -17.113 -12.294 1.00 81.62 188 GLY A C 1
ATOM 1480 O O . GLY A 1 188 ? 5.414 -17.717 -12.206 1.00 81.62 188 GLY A O 1
ATOM 1481 N N . ALA A 1 189 ? 6.603 -15.818 -12.005 1.00 88.12 189 ALA A N 1
ATOM 1482 C CA . ALA A 1 189 ? 5.513 -15.016 -11.472 1.00 88.12 189 ALA A CA 1
ATOM 1483 C C . ALA A 1 189 ? 4.589 -14.473 -12.571 1.00 88.12 189 ALA A C 1
ATOM 1485 O O . ALA A 1 189 ? 5.030 -14.059 -13.646 1.00 88.12 189 ALA A O 1
ATOM 1486 N N . ASP A 1 190 ? 3.293 -14.427 -12.272 1.00 89.19 190 ASP A N 1
ATOM 1487 C CA . ASP A 1 190 ? 2.303 -13.694 -13.064 1.00 89.19 190 ASP A CA 1
ATOM 1488 C C . ASP A 1 190 ? 2.352 -12.193 -12.742 1.00 89.19 190 ASP A C 1
ATOM 1490 O O . ASP A 1 190 ? 2.028 -11.345 -13.576 1.00 89.19 190 ASP A O 1
ATOM 1494 N N . LEU A 1 191 ? 2.759 -11.854 -11.518 1.00 90.00 191 LEU A N 1
ATOM 1495 C CA . LEU A 1 191 ? 2.862 -10.482 -11.048 1.00 90.00 191 LEU A CA 1
ATOM 1496 C C . LEU A 1 191 ? 4.163 -10.281 -10.279 1.00 90.00 191 LEU A C 1
ATOM 1498 O O . LEU A 1 191 ? 4.443 -11.008 -9.329 1.00 90.00 191 LEU A O 1
ATOM 1502 N N . VAL A 1 192 ? 4.934 -9.265 -10.653 1.00 91.25 192 VAL A N 1
ATOM 1503 C CA . VAL A 1 192 ? 6.098 -8.825 -9.877 1.00 91.25 192 VAL A CA 1
ATOM 1504 C C . VAL A 1 192 ? 5.759 -7.508 -9.193 1.00 91.25 192 VAL A C 1
ATOM 1506 O O . VAL A 1 192 ? 5.355 -6.554 -9.849 1.00 91.25 192 VAL A O 1
ATOM 1509 N N . LEU A 1 193 ? 5.923 -7.438 -7.877 1.00 91.50 193 LEU A N 1
ATOM 1510 C CA . LEU A 1 193 ? 5.724 -6.220 -7.096 1.00 91.50 193 LEU A CA 1
ATOM 1511 C C . LEU A 1 193 ? 7.071 -5.557 -6.851 1.00 91.50 193 LEU A C 1
ATOM 1513 O O . LEU A 1 193 ? 7.968 -6.170 -6.274 1.00 91.50 193 LEU A O 1
ATOM 1517 N N . SER A 1 194 ? 7.225 -4.298 -7.244 1.00 88.69 194 SER A N 1
ATOM 1518 C CA . SER A 1 194 ? 8.439 -3.544 -6.953 1.00 88.69 194 SER A CA 1
ATOM 1519 C C . SER A 1 194 ? 8.110 -2.125 -6.546 1.00 88.69 194 SER A C 1
ATOM 1521 O O . SER A 1 194 ? 7.336 -1.439 -7.200 1.00 88.69 194 SER A O 1
ATOM 1523 N N . THR A 1 195 ? 8.780 -1.618 -5.514 1.00 88.06 195 THR A N 1
ATOM 1524 C CA . THR A 1 195 ? 8.790 -0.165 -5.331 1.00 88.06 195 THR A CA 1
ATOM 1525 C C . THR A 1 195 ? 9.585 0.483 -6.464 1.00 88.06 195 THR A C 1
ATOM 1527 O O . THR A 1 195 ? 10.532 -0.120 -6.982 1.00 88.06 195 THR A O 1
ATOM 1530 N N . ILE A 1 196 ? 9.251 1.720 -6.831 1.00 84.88 196 ILE A N 1
ATOM 1531 C CA . ILE A 1 196 ? 9.997 2.492 -7.841 1.00 84.88 196 ILE A CA 1
ATOM 1532 C C . ILE A 1 196 ? 11.481 2.600 -7.456 1.00 84.88 196 ILE A C 1
ATOM 1534 O O . ILE A 1 196 ? 12.368 2.471 -8.299 1.00 84.88 196 ILE A O 1
ATOM 1538 N N . HIS A 1 197 ? 11.765 2.757 -6.161 1.00 80.62 197 HIS A N 1
ATOM 1539 C CA . HIS A 1 197 ? 13.126 2.786 -5.629 1.00 80.62 197 HIS A CA 1
ATOM 1540 C C . HIS A 1 197 ? 13.879 1.468 -5.862 1.00 80.62 197 HIS A C 1
ATOM 1542 O O . HIS A 1 197 ? 15.034 1.494 -6.286 1.00 80.62 197 HIS A O 1
ATOM 1548 N N . ALA A 1 198 ? 13.231 0.325 -5.610 1.00 82.56 198 ALA A N 1
ATOM 1549 C CA . ALA A 1 198 ? 13.822 -0.996 -5.836 1.00 82.56 198 ALA A CA 1
ATOM 1550 C C . ALA A 1 198 ? 13.949 -1.344 -7.328 1.00 82.56 198 ALA A C 1
ATOM 1552 O O . ALA A 1 198 ? 14.815 -2.127 -7.702 1.00 82.56 198 ALA A O 1
ATOM 1553 N N . ALA A 1 199 ? 13.130 -0.729 -8.184 1.00 81.62 199 ALA A N 1
ATOM 1554 C CA . ALA A 1 199 ? 13.129 -0.952 -9.625 1.00 81.62 199 ALA A CA 1
ATOM 1555 C C . ALA A 1 199 ? 14.269 -0.248 -10.381 1.00 81.62 199 ALA A C 1
ATOM 1557 O O . ALA A 1 199 ? 14.425 -0.427 -11.591 1.00 81.62 199 ALA A O 1
ATOM 1558 N N . LYS A 1 200 ? 15.072 0.577 -9.700 1.00 72.12 200 LYS 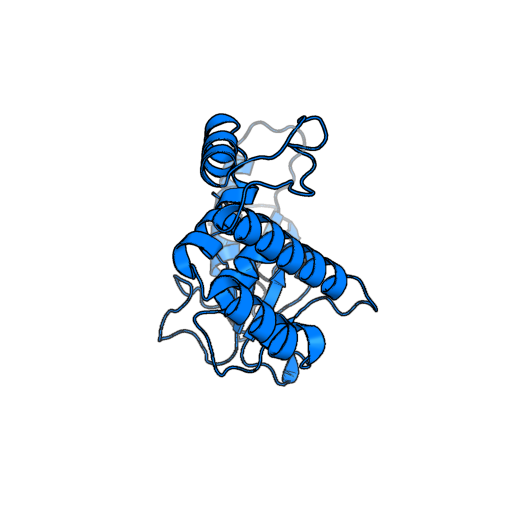A N 1
ATOM 1559 C CA . LYS A 1 200 ? 16.131 1.361 -10.339 1.00 72.12 200 LYS A CA 1
ATOM 1560 C C . LYS A 1 200 ? 17.153 0.454 -11.037 1.00 72.12 200 LYS A C 1
ATOM 1562 O O . LYS A 1 200 ? 17.851 -0.320 -10.393 1.00 72.12 200 LYS A O 1
ATOM 1567 N N . GLY A 1 201 ? 17.297 0.629 -12.352 1.00 68.44 201 GLY A N 1
ATOM 1568 C CA . GLY A 1 201 ? 18.259 -0.123 -13.167 1.00 68.44 201 GLY A CA 1
ATOM 1569 C C . GLY A 1 201 ? 17.789 -1.521 -13.576 1.00 68.44 201 GLY A C 1
ATOM 1570 O O . GLY A 1 201 ? 18.583 -2.270 -14.136 1.00 68.44 201 GLY A O 1
ATOM 1571 N N . MET A 1 202 ? 16.525 -1.859 -13.313 1.00 76.00 202 MET A N 1
ATOM 1572 C CA . MET A 1 202 ? 15.896 -3.106 -13.741 1.00 76.00 202 MET A CA 1
ATOM 1573 C C . MET A 1 202 ? 15.001 -2.880 -14.961 1.00 76.00 202 MET A C 1
ATOM 1575 O O . MET A 1 202 ? 14.563 -1.758 -15.229 1.00 76.00 202 MET A O 1
ATOM 1579 N N . GLU A 1 203 ? 14.745 -3.951 -15.708 1.00 72.56 203 GLU A N 1
ATOM 1580 C CA . GLU A 1 203 ? 13.949 -3.932 -16.935 1.00 72.56 203 GLU A CA 1
ATOM 1581 C C . GLU A 1 203 ? 12.934 -5.081 -16.914 1.00 72.56 203 GLU A C 1
ATOM 1583 O O . GLU A 1 203 ? 13.253 -6.189 -16.485 1.00 72.56 203 GLU A O 1
ATOM 1588 N N . TRP A 1 204 ? 11.717 -4.807 -17.390 1.00 78.31 204 TRP A N 1
ATOM 1589 C CA . TRP A 1 204 ? 10.643 -5.787 -17.555 1.00 78.31 204 TRP A CA 1
ATOM 1590 C C . TRP A 1 204 ? 9.900 -5.521 -18.860 1.00 78.31 204 TRP A C 1
ATOM 1592 O O . TRP A 1 204 ? 9.794 -4.371 -19.290 1.00 78.31 204 TRP A O 1
ATOM 1602 N N . ASP A 1 205 ? 9.330 -6.571 -19.449 1.00 76.12 205 ASP A N 1
ATOM 1603 C CA . ASP A 1 205 ? 8.576 -6.469 -20.703 1.00 76.12 205 ASP A CA 1
ATOM 1604 C C . ASP A 1 205 ? 7.321 -5.596 -20.554 1.00 76.12 205 ASP A C 1
ATOM 1606 O O . ASP A 1 205 ? 6.948 -4.839 -21.459 1.00 76.12 205 ASP A O 1
ATOM 1610 N N . HIS A 1 206 ? 6.658 -5.699 -19.399 1.00 78.19 206 HIS A N 1
ATOM 1611 C CA . HIS A 1 206 ? 5.386 -5.050 -19.113 1.00 78.19 206 HIS A CA 1
ATOM 1612 C C . HIS A 1 206 ? 5.385 -4.461 -17.709 1.00 78.19 206 HIS A C 1
ATOM 1614 O O . HIS A 1 206 ? 5.560 -5.179 -16.724 1.00 78.19 206 HIS A O 1
ATOM 1620 N N . VAL A 1 207 ? 5.167 -3.151 -17.632 1.00 80.50 207 VAL A N 1
ATOM 1621 C CA . VAL A 1 207 ? 5.189 -2.382 -16.389 1.00 80.50 207 VAL A CA 1
ATOM 1622 C C . VAL A 1 207 ? 3.900 -1.584 -16.267 1.00 80.50 207 VAL A C 1
ATOM 1624 O O . VAL A 1 207 ? 3.459 -0.951 -17.225 1.00 80.50 207 VAL A O 1
ATOM 1627 N N . GLU A 1 208 ? 3.328 -1.602 -15.076 1.00 81.31 208 GLU A N 1
ATOM 1628 C CA . GLU A 1 208 ? 2.156 -0.836 -14.687 1.00 81.31 208 GLU A CA 1
ATOM 1629 C C . GLU A 1 208 ? 2.533 0.001 -13.464 1.00 81.31 208 GLU A C 1
ATOM 1631 O O . GLU A 1 208 ? 3.104 -0.523 -12.508 1.00 81.31 208 GLU A O 1
ATOM 1636 N N . VAL A 1 209 ? 2.272 1.305 -13.510 1.00 81.56 209 VAL A N 1
ATOM 1637 C CA . VAL A 1 209 ? 2.535 2.202 -12.380 1.00 81.56 209 VAL A CA 1
ATOM 1638 C C . VAL A 1 209 ? 1.222 2.406 -11.640 1.00 81.56 209 VAL A C 1
ATOM 1640 O O . VAL A 1 209 ? 0.239 2.840 -12.238 1.00 81.56 209 VAL A O 1
ATOM 1643 N N . VAL A 1 210 ? 1.211 2.053 -10.360 1.00 81.81 210 VAL A N 1
ATOM 1644 C CA . VAL A 1 210 ? 0.098 2.302 -9.451 1.00 81.81 210 VAL A CA 1
ATOM 1645 C C . VAL A 1 210 ? 0.072 3.794 -9.146 1.00 81.81 210 VAL A C 1
ATOM 1647 O O . VAL A 1 210 ? 1.112 4.399 -8.890 1.00 81.81 210 VAL A O 1
ATOM 1650 N N . ASP A 1 211 ? -1.115 4.385 -9.203 1.00 72.44 211 ASP A N 1
ATOM 1651 C CA . ASP A 1 211 ? -1.319 5.783 -8.843 1.00 72.44 211 ASP A CA 1
ATOM 1652 C C . ASP A 1 211 ? -1.357 5.908 -7.311 1.00 72.44 211 ASP A C 1
ATOM 1654 O O . ASP A 1 211 ? -2.405 5.746 -6.690 1.00 72.44 211 ASP A O 1
ATOM 1658 N N . ASP A 1 212 ? -0.183 6.069 -6.693 1.00 70.44 212 ASP A N 1
ATOM 1659 C CA . ASP A 1 212 ? -0.018 6.287 -5.247 1.00 70.44 212 ASP A CA 1
ATOM 1660 C C . ASP A 1 212 ? 0.745 7.581 -4.917 1.00 70.44 212 ASP A C 1
ATOM 1662 O O . ASP A 1 212 ? 1.220 7.767 -3.796 1.00 70.44 212 ASP A O 1
ATOM 1666 N N . ALA A 1 213 ? 0.861 8.477 -5.902 1.00 42.94 213 ALA A N 1
ATOM 1667 C CA . ALA A 1 213 ? 1.480 9.793 -5.782 1.00 42.94 213 ALA A CA 1
ATOM 1668 C C . ALA A 1 213 ? 0.418 10.900 -5.837 1.00 42.94 213 ALA A C 1
ATOM 1670 O O . ALA A 1 213 ? 0.383 11.693 -6.779 1.00 42.94 213 ALA A O 1
ATOM 1671 N N . SER A 1 214 ? -0.443 10.945 -4.822 1.00 37.53 214 SER A N 1
ATOM 1672 C CA . SER A 1 214 ? -1.437 12.004 -4.613 1.00 37.53 214 SER A CA 1
ATOM 1673 C C . SER A 1 214 ? -1.394 12.508 -3.181 1.00 37.53 214 SER A C 1
ATOM 1675 O O . SER A 1 214 ? -1.423 11.638 -2.280 1.00 37.53 214 SER A O 1
#

InterPro domains:
  IPR027417 P-loop containing nucleoside triphosphate hydrolase [G3DSA:3.40.50.300] (179-210)
  IPR027417 P-loop containing nucleoside triphosphate hydrolase [SSF52540] (5-210)

Foldseek 3Di:
DDDPPAAEDEPDFWDQQAQVVLVVVVVVLVVVVPDPDDDDGHHGYDRDPDPFNADADDAQPDPPADLAEEEEEQAVLLLLVSCLVVPPWQEAEFDPPPCPRLVRLVVSLVQLVQLLVLQVDFADGPDPVCPVPDDTDHNVRVVVCCVVVVVLVCVSSVVLCVVCPVCSNVSSVCCCVRYSVVRDDSVRGSYYYYYPVSCGRHDDSHYYYRPSPD

pLDDT: mean 77.14, std 17.75, range [36.22, 97.81]

Sequence (214 aa):
MNIKDAEDATLTKSFRFGPNIATVANTLLFLKEKSPQKDWKPYRLIGGGGAGAGRLFASAGDPRAPPRRTLLAFTNLALLQAALPVGGRIISINGDGSNSGIRKWQSTLREVGEVYELTQRPGRVSFKEWDDEDGPMTYDQFCRDVEARELTKYSLHIGLVDKFQEDTMKVAEEFQREVVDRRHPPEGADLVLSTIHAAKGMEWDHVEVVDDAS

Secondary structure (DSSP, 8-state):
---TT-EEEE--SS----HHHHHHHHHHHHHHHTS--SSPPPEEEE----S--PPPPSSTT-TTS-SSEEEEESSHHHHHHHHGGGTTS-EEES--STTHHHHHHHHHHHHHHHHHHHHHS-B----GGGTT--SPBPHHHHHHHHHHTT-GGGHHHHHHHHHHGGGHHHHHHHHIIIIIIT---GGG-SEEEEETTTTTT---S-EEE-----

Radius of gyration: 21.46 Å; chains: 1; bounding box: 40×50×61 Å

Organism: Heterosigma akashiwo (NCBI:txid2829)